Protein AF-A0A4Y7TFC6-F1 (afdb_monomer_lite)

Radius of gyration: 33.06 Å; chains: 1; bounding box: 56×53×122 Å

Foldseek 3Di:
DDDDDDPVPPPPVVPPPPDPPPVDPVLVVVLVVVLVVLVVVLVVLLVVLVVLLVVLVVVLVVLVVVLVVLVVLQDDDVVVLVVVVVVQVVVCVVVVVDPDDDDRDDDDDDDRDPLSVLLSVLSVLLSVLSVVLNVLSVVLNVLSCVLPDFDPPDDSVVRVVVNVVSVVVCVVVPSVVSSVCSVVSNVVSVLSNLVSVLSVVCVVPVVVSVVSCVVSVVVVVVVCCVVCVVVVVVVVVVVVVVVD

InterPro domains:
  IPR045338 Domain of unknown function DUF6535 [PF20153] (27-201)

Secondary structure (DSSP, 8-state):
-PPPP--TTS--GGG-PPPPPTTS-HHHHHHHHHHHHHHHHHHHHHHHHHHHHHHHHHHHHHHHHHHHHHGGGGS--HHHHHHHHHHHHHHHHHHTTS-S----PPPPPP---HHHHHHHHHHHHHHHHHHHHHHHHHHHHHHHHHHH---TT--HHHHHHHHHHHHHHHHHTTHHHHHHHHHHHHHHHHHHHHHHHHHHHHHH-HHHHHHHHHHHHHHHHHHHHHHHHHHHHHHHHHHHHTT-

Sequence (244 aa):
MAEEPTWNNMMNPEMHFPLPPQSEEPWGRCVSLISEHDKELCAGWTEEINIMLVFAALFSAIVTAFLVECLKDIREDPAHTSAQLLYQILAQMRNASTDQEPELPPVPEFSPPASAIWINSLWGVSLALSLLAVMLCILCLQWLRAFRRSHPGLSRDRTLAMRQMKYEGLNYWGTPPIVSSIPIILLSSLFLFLAGLAYYIYDSSAIVAIPLIVLTGIIAVIFGATTLLPGIIDLSNLISSTRN

Structure (mmCIF, N/CA/C/O backbone):
data_AF-A0A4Y7TFC6-F1
#
_entry.id   AF-A0A4Y7TFC6-F1
#
loop_
_atom_site.group_PDB
_atom_site.id
_atom_site.type_symbol
_atom_site.label_atom_id
_atom_site.label_alt_id
_atom_site.label_comp_id
_atom_site.label_asym_id
_atom_site.label_entity_id
_atom_site.label_seq_id
_atom_site.pdbx_PDB_ins_code
_atom_site.Cartn_x
_atom_site.Cartn_y
_atom_site.Cartn_z
_atom_site.occupancy
_atom_site.B_iso_or_equiv
_atom_site.auth_seq_id
_atom_site.auth_comp_id
_atom_site.auth_asym_id
_atom_site.auth_atom_id
_atom_site.pdbx_PDB_model_num
ATOM 1 N N . MET A 1 1 ? 12.709 -43.104 -51.856 1.00 39.19 1 MET A N 1
ATOM 2 C CA . MET A 1 1 ? 13.600 -42.142 -52.530 1.00 39.19 1 MET A CA 1
ATOM 3 C C . MET A 1 1 ? 12.902 -40.804 -52.374 1.00 39.19 1 MET A C 1
ATOM 5 O O . MET A 1 1 ? 11.876 -40.608 -53.005 1.00 39.19 1 MET A O 1
ATOM 9 N N . ALA A 1 2 ? 13.289 -40.034 -51.357 1.00 38.97 2 ALA A N 1
ATOM 10 C CA . ALA A 1 2 ? 12.622 -38.782 -51.009 1.00 38.97 2 ALA A CA 1
ATOM 11 C C . ALA A 1 2 ? 13.134 -37.684 -51.947 1.00 38.97 2 ALA A C 1
ATOM 13 O O . ALA A 1 2 ? 14.346 -37.539 -52.089 1.00 38.97 2 ALA A O 1
ATOM 14 N N . GLU A 1 3 ? 12.223 -36.977 -52.611 1.00 49.00 3 GLU A N 1
ATOM 15 C CA . GLU A 1 3 ? 12.547 -35.791 -53.401 1.00 49.00 3 GLU A CA 1
ATOM 16 C C . GLU A 1 3 ? 12.974 -34.661 -52.456 1.00 49.00 3 GLU A C 1
ATOM 18 O O . GLU A 1 3 ? 12.296 -34.367 -51.468 1.00 49.00 3 GLU A O 1
ATOM 23 N N . GLU A 1 4 ? 14.133 -34.064 -52.728 1.00 48.25 4 GLU A N 1
ATOM 24 C CA . GLU A 1 4 ? 14.636 -32.911 -51.987 1.00 48.25 4 GLU A CA 1
ATOM 25 C C . GLU A 1 4 ? 13.787 -31.665 -52.299 1.00 48.25 4 GLU A C 1
ATOM 27 O O . GLU A 1 4 ? 13.462 -31.418 -53.465 1.00 48.25 4 GLU A O 1
ATOM 32 N N . PRO A 1 5 ? 13.435 -30.840 -51.296 1.00 48.53 5 PRO A N 1
ATOM 33 C CA . PRO A 1 5 ? 12.689 -29.614 -51.536 1.00 48.53 5 PRO A CA 1
ATOM 34 C C . PRO A 1 5 ? 13.565 -28.597 -52.283 1.00 48.53 5 PRO A C 1
ATOM 36 O O . PRO A 1 5 ? 14.590 -28.134 -51.785 1.00 48.53 5 PRO A O 1
ATOM 39 N N . THR A 1 6 ? 13.146 -28.231 -53.494 1.00 46.34 6 THR A N 1
ATOM 40 C CA . THR A 1 6 ? 13.809 -27.228 -54.332 1.00 46.34 6 THR A CA 1
ATOM 41 C C . THR A 1 6 ? 13.618 -25.826 -53.750 1.00 46.34 6 THR A C 1
ATOM 43 O O . THR A 1 6 ? 12.523 -25.266 -53.808 1.00 46.34 6 THR A O 1
ATOM 46 N N . TRP A 1 7 ? 14.695 -25.216 -53.257 1.00 53.22 7 TRP A N 1
ATOM 47 C CA . TRP A 1 7 ? 14.735 -23.843 -52.723 1.00 53.22 7 TRP A CA 1
ATOM 48 C C . TRP A 1 7 ? 14.557 -22.724 -53.776 1.00 53.22 7 TRP A C 1
ATOM 50 O O . TRP A 1 7 ? 14.806 -21.554 -53.494 1.00 53.22 7 TRP A O 1
ATOM 60 N N . ASN A 1 8 ? 14.100 -23.041 -54.989 1.00 52.47 8 ASN A N 1
ATOM 61 C CA . ASN A 1 8 ? 14.101 -22.117 -56.130 1.00 52.47 8 ASN A CA 1
ATOM 62 C C . ASN A 1 8 ? 13.040 -20.998 -56.077 1.00 52.47 8 ASN A C 1
ATOM 64 O O . ASN A 1 8 ? 13.055 -20.125 -56.938 1.00 52.47 8 ASN A O 1
ATOM 68 N N . ASN A 1 9 ? 12.159 -20.972 -55.071 1.00 50.41 9 ASN A N 1
ATOM 69 C CA . ASN A 1 9 ? 11.081 -19.975 -54.965 1.00 50.41 9 ASN A CA 1
ATOM 70 C C . ASN A 1 9 ? 11.349 -18.838 -53.958 1.00 50.41 9 ASN A C 1
ATOM 72 O O . ASN A 1 9 ? 10.453 -18.040 -53.696 1.00 50.41 9 ASN A O 1
ATOM 76 N N . MET A 1 10 ? 12.558 -18.722 -53.394 1.00 47.72 10 MET A N 1
ATOM 77 C CA . MET A 1 10 ? 12.896 -17.609 -52.484 1.00 47.72 10 MET A CA 1
ATOM 78 C C . MET A 1 10 ? 13.327 -16.317 -53.199 1.00 47.72 10 MET A C 1
ATOM 80 O O . MET A 1 10 ? 13.400 -15.270 -52.561 1.00 47.72 10 MET A O 1
ATOM 84 N N . MET A 1 11 ? 13.566 -16.351 -54.513 1.00 49.44 11 MET A N 1
ATOM 85 C CA . MET A 1 11 ? 13.885 -15.164 -55.315 1.00 49.44 11 MET A CA 1
ATOM 86 C C . MET A 1 11 ? 12.661 -14.679 -56.099 1.00 49.44 11 MET A C 1
ATOM 88 O O . MET A 1 11 ? 12.684 -14.648 -57.326 1.00 49.44 11 MET A O 1
ATOM 92 N N . ASN A 1 12 ? 11.580 -14.302 -55.409 1.00 51.28 12 ASN A N 1
ATOM 93 C CA . ASN A 1 12 ? 10.531 -13.506 -56.048 1.00 51.28 12 ASN A CA 1
ATOM 94 C C . ASN A 1 12 ? 11.020 -12.042 -56.158 1.00 51.28 12 ASN A C 1
ATOM 96 O O . ASN A 1 12 ? 11.143 -11.384 -55.120 1.00 51.28 12 ASN A O 1
ATOM 100 N N . PRO A 1 13 ? 11.301 -11.511 -57.367 1.00 54.16 13 PRO A N 1
ATOM 101 C CA . PRO A 1 13 ? 11.789 -10.141 -57.551 1.00 54.16 13 PRO A CA 1
ATOM 102 C C . PRO A 1 13 ? 10.753 -9.065 -57.179 1.00 54.16 13 PRO A C 1
ATOM 104 O O . PRO A 1 13 ? 11.106 -7.893 -57.067 1.00 54.16 13 PRO A O 1
ATOM 107 N N . GLU A 1 14 ? 9.488 -9.434 -56.953 1.00 49.84 14 GLU A N 1
ATOM 108 C CA . GLU A 1 14 ? 8.418 -8.495 -56.587 1.00 49.84 14 GLU A CA 1
ATOM 109 C C . GLU A 1 14 ? 8.371 -8.151 -55.087 1.00 49.84 14 GLU A C 1
ATOM 111 O O . GLU A 1 14 ? 7.667 -7.223 -54.696 1.00 49.84 14 GLU A O 1
ATOM 116 N N . MET A 1 15 ? 9.146 -8.833 -54.233 1.00 49.31 15 MET A N 1
ATOM 117 C CA . MET A 1 15 ? 9.250 -8.515 -52.797 1.00 49.31 15 MET A CA 1
ATOM 118 C C . MET A 1 15 ? 10.510 -7.709 -52.444 1.00 49.31 15 MET A C 1
ATOM 120 O O . MET A 1 15 ? 11.025 -7.784 -51.327 1.00 49.31 15 MET A O 1
ATOM 124 N N . HIS A 1 16 ? 11.019 -6.901 -53.375 1.00 53.84 16 HIS A N 1
ATOM 125 C CA . HIS A 1 16 ? 11.985 -5.866 -53.031 1.00 53.84 16 HIS A CA 1
ATOM 126 C C . HIS A 1 16 ? 11.246 -4.683 -52.406 1.00 53.84 16 HIS A C 1
ATOM 128 O O . HIS A 1 16 ? 10.795 -3.776 -53.103 1.00 53.84 16 HIS A O 1
ATOM 134 N N . PHE A 1 17 ? 11.132 -4.677 -51.074 1.00 59.94 17 PHE A N 1
ATOM 135 C CA . PHE A 1 17 ? 10.854 -3.434 -50.360 1.00 59.94 17 PHE A CA 1
ATOM 136 C C . PHE A 1 17 ? 11.911 -2.412 -50.803 1.00 59.94 17 PHE A C 1
ATOM 138 O O . PHE A 1 17 ? 13.105 -2.698 -50.652 1.00 59.94 17 PHE A O 1
ATOM 145 N N . PRO A 1 18 ? 11.521 -1.267 -51.397 1.00 61.38 18 PRO A N 1
ATOM 146 C CA . PRO A 1 18 ? 12.490 -0.266 -51.804 1.00 61.38 18 PRO A CA 1
ATOM 147 C C . PRO A 1 18 ? 13.286 0.132 -50.565 1.00 61.38 18 PRO A C 1
ATOM 149 O O . PRO A 1 18 ? 12.708 0.506 -49.542 1.00 61.38 18 PRO A O 1
ATOM 152 N N . LEU A 1 19 ? 14.613 -0.011 -50.642 1.00 58.16 19 LEU A N 1
ATOM 153 C CA . LEU A 1 19 ? 15.491 0.457 -49.578 1.00 58.16 19 LEU A CA 1
ATOM 154 C C . LEU A 1 19 ? 15.157 1.936 -49.339 1.00 58.16 19 LEU A C 1
ATOM 156 O O . LEU A 1 19 ? 15.054 2.688 -50.316 1.00 58.16 19 LEU A O 1
ATOM 160 N N . PRO A 1 20 ? 14.947 2.357 -48.079 1.00 58.91 20 PRO A N 1
ATOM 161 C CA . PRO A 1 20 ? 14.695 3.757 -47.784 1.00 58.91 20 PRO A CA 1
ATOM 162 C C . PRO A 1 20 ? 15.814 4.613 -48.401 1.00 58.91 20 PRO A C 1
ATOM 164 O O . PRO A 1 20 ? 16.958 4.151 -48.490 1.00 58.91 20 PRO A O 1
ATOM 167 N N . PRO A 1 21 ? 15.502 5.832 -48.876 1.00 63.12 21 PRO A N 1
ATOM 168 C CA . PRO A 1 21 ? 16.495 6.705 -49.492 1.00 63.12 21 PRO A CA 1
ATOM 169 C C . PRO A 1 21 ? 17.720 6.840 -48.576 1.00 63.12 21 PRO A C 1
ATOM 171 O O . PRO A 1 21 ? 17.569 7.022 -47.370 1.00 63.12 21 PRO A O 1
ATOM 174 N N . GLN A 1 22 ? 18.934 6.777 -49.145 1.00 57.47 22 GLN A N 1
ATOM 175 C CA . GLN A 1 22 ? 20.219 6.812 -48.411 1.00 57.47 22 GLN A CA 1
ATOM 176 C C . GLN A 1 22 ? 20.408 8.043 -47.495 1.00 57.47 22 GLN A C 1
ATOM 178 O O . GLN A 1 22 ? 21.381 8.106 -46.749 1.00 57.47 22 GLN A O 1
ATOM 183 N N . SER A 1 23 ? 19.505 9.027 -47.553 1.00 58.91 23 SER A N 1
ATOM 184 C CA . SER A 1 23 ? 19.493 10.216 -46.7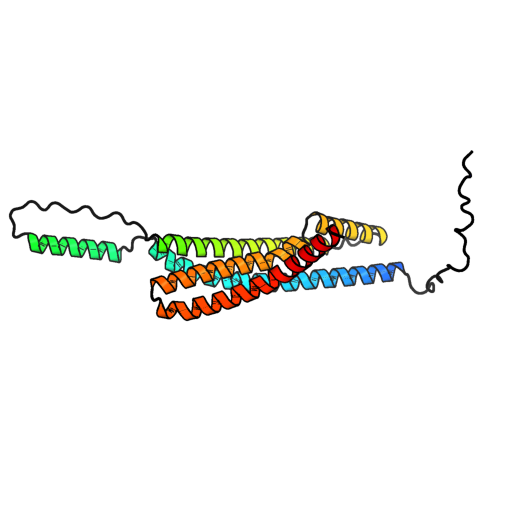01 1.00 58.91 23 SER A CA 1
ATOM 185 C C . SER A 1 23 ? 18.981 9.968 -45.279 1.00 58.91 23 SER A C 1
ATOM 187 O O . SER A 1 23 ? 19.281 10.768 -44.397 1.00 58.91 23 SER A O 1
ATOM 189 N N . GL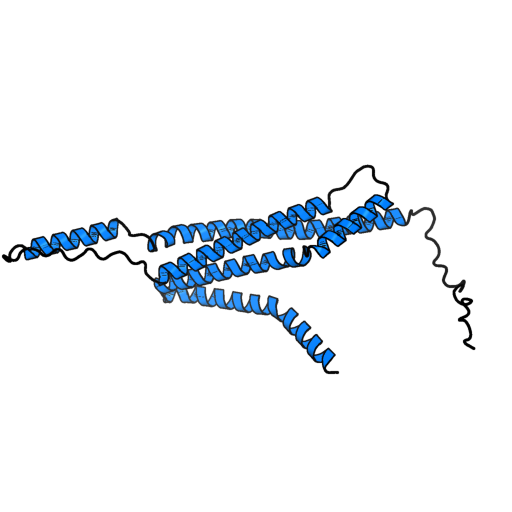U A 1 24 ? 18.212 8.902 -45.035 1.00 58.69 24 GLU A N 1
ATOM 190 C CA . GLU A 1 24 ? 17.784 8.513 -43.688 1.00 58.69 24 GLU A CA 1
ATOM 191 C C . GLU A 1 24 ? 18.573 7.281 -43.249 1.00 58.69 24 GLU A C 1
ATOM 193 O O . GLU A 1 24 ? 18.452 6.224 -43.853 1.00 58.69 24 GLU A O 1
ATOM 198 N N . GLU A 1 25 ? 19.3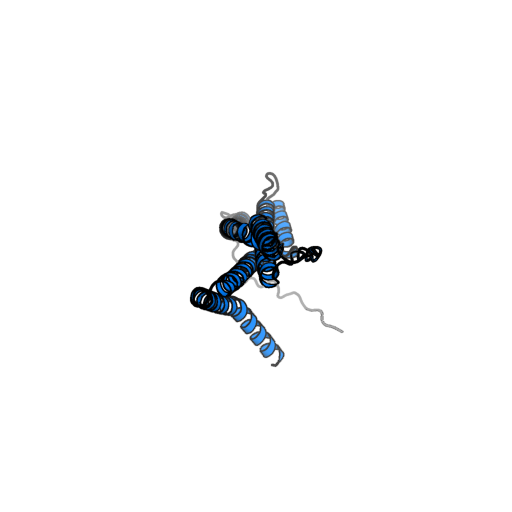82 7.401 -42.195 1.00 72.56 25 GLU A N 1
ATOM 199 C CA . GLU A 1 25 ? 20.061 6.260 -41.580 1.00 72.56 25 GLU A CA 1
ATOM 200 C C . GLU A 1 25 ? 19.005 5.435 -40.808 1.00 72.56 25 GLU A C 1
ATOM 202 O O . GLU A 1 25 ? 18.614 5.827 -39.701 1.00 72.56 25 GLU A O 1
ATOM 207 N N . PRO A 1 26 ? 18.495 4.310 -41.355 1.00 72.75 26 PRO A N 1
ATOM 208 C CA . PRO A 1 26 ? 17.290 3.650 -40.836 1.00 72.75 26 PRO A CA 1
ATOM 209 C C . PRO A 1 26 ? 17.484 3.145 -39.399 1.00 72.75 26 PRO A C 1
ATOM 211 O O . PRO A 1 26 ? 16.569 3.179 -38.579 1.00 72.75 26 PRO A O 1
ATOM 214 N N . TRP A 1 27 ? 18.715 2.764 -39.058 1.00 72.00 27 TRP A N 1
ATOM 215 C CA . TRP A 1 27 ? 19.116 2.384 -37.706 1.00 72.00 27 TRP A CA 1
ATOM 216 C C . TRP A 1 27 ? 19.084 3.546 -36.717 1.00 72.00 27 TRP A C 1
ATOM 218 O O . TRP A 1 27 ? 18.675 3.357 -35.574 1.00 72.00 27 TRP A O 1
ATOM 228 N N . GLY A 1 28 ? 19.469 4.750 -37.147 1.00 77.88 28 GLY A N 1
ATOM 229 C CA . GLY A 1 28 ? 19.381 5.952 -36.319 1.00 77.88 28 GLY A CA 1
ATOM 230 C C . GLY A 1 28 ? 17.935 6.256 -35.935 1.00 77.88 28 GLY A C 1
ATOM 231 O O . GLY A 1 28 ? 17.655 6.520 -34.766 1.00 77.88 28 GLY A O 1
ATOM 232 N N . ARG A 1 29 ? 17.013 6.108 -36.895 1.00 81.12 29 ARG A N 1
ATOM 233 C CA . ARG A 1 29 ? 15.569 6.263 -36.675 1.00 81.12 29 ARG A CA 1
ATOM 234 C C . ARG A 1 29 ? 14.992 5.187 -35.748 1.00 81.12 29 ARG A C 1
ATOM 236 O O . ARG A 1 29 ? 14.200 5.502 -34.867 1.00 81.12 29 ARG A O 1
ATOM 243 N N . CYS A 1 30 ? 15.400 3.926 -35.885 1.00 80.69 30 CYS A N 1
ATOM 244 C CA . CYS A 1 30 ? 14.974 2.875 -34.954 1.00 80.69 30 CYS A CA 1
ATOM 245 C C . CYS A 1 30 ? 15.473 3.129 -33.521 1.00 80.69 30 CYS A C 1
ATOM 247 O O . CYS A 1 30 ? 14.706 2.993 -32.571 1.00 80.69 30 CYS A O 1
ATOM 249 N N . VAL A 1 31 ? 16.739 3.530 -33.352 1.00 83.44 31 VAL A N 1
ATOM 250 C CA . VAL A 1 31 ? 17.315 3.851 -32.033 1.00 83.44 31 VAL A CA 1
ATOM 251 C C . VAL A 1 31 ? 16.579 5.021 -31.383 1.00 83.44 31 VAL A C 1
ATOM 253 O O . VAL A 1 31 ? 16.302 4.964 -30.185 1.00 83.44 31 VAL A O 1
ATOM 256 N N . SER A 1 32 ? 16.250 6.067 -32.151 1.00 84.19 32 SER A N 1
ATOM 257 C CA . SER A 1 32 ? 15.518 7.217 -31.618 1.00 84.19 32 SER A CA 1
ATOM 258 C C . SER A 1 32 ? 14.116 6.823 -31.161 1.00 84.19 32 SER A C 1
ATOM 260 O O . SER A 1 32 ? 13.760 7.124 -30.026 1.00 84.19 32 SER A O 1
ATOM 262 N N . LEU A 1 33 ? 13.372 6.065 -31.976 1.00 86.94 33 LEU A N 1
ATOM 263 C CA . LEU A 1 33 ? 12.026 5.593 -31.629 1.00 86.94 33 LEU A CA 1
ATOM 264 C C . LEU A 1 33 ? 12.025 4.712 -30.370 1.00 86.94 33 LEU A C 1
ATOM 266 O O . LEU A 1 33 ? 11.195 4.894 -29.484 1.00 86.94 33 LEU A O 1
ATOM 270 N N . ILE A 1 34 ? 12.978 3.781 -30.254 1.00 87.19 34 ILE A N 1
ATOM 271 C CA . ILE A 1 34 ? 13.102 2.915 -29.071 1.00 87.19 34 ILE A CA 1
ATOM 272 C C . ILE A 1 34 ? 13.463 3.738 -27.830 1.00 87.19 34 ILE A C 1
ATOM 274 O O . ILE A 1 34 ? 12.908 3.515 -26.757 1.00 87.19 34 ILE A O 1
ATOM 278 N N . SER A 1 35 ? 14.379 4.700 -27.963 1.00 86.31 35 SER A N 1
ATOM 279 C CA . SER A 1 35 ? 14.771 5.561 -26.848 1.00 86.31 35 SER A CA 1
ATOM 280 C C . SER A 1 35 ? 13.637 6.476 -26.386 1.00 86.31 35 SER A C 1
ATOM 282 O O . SER A 1 35 ? 13.559 6.769 -25.192 1.00 86.31 35 SER A O 1
ATOM 284 N N . GLU A 1 36 ? 12.806 6.969 -27.304 1.00 89.62 36 GLU A N 1
ATOM 285 C CA . GLU A 1 36 ? 11.611 7.751 -26.982 1.00 89.62 36 GLU A CA 1
ATOM 286 C C . GLU A 1 36 ? 10.593 6.885 -26.243 1.00 89.62 36 GLU A C 1
ATOM 288 O O . GLU A 1 36 ? 10.181 7.248 -25.143 1.00 89.62 36 GLU A O 1
ATOM 293 N N . HIS A 1 37 ? 10.309 5.689 -26.760 1.00 89.75 37 HIS A N 1
ATOM 294 C CA . HIS A 1 37 ? 9.411 4.734 -26.118 1.00 89.75 37 HIS A CA 1
ATOM 295 C C . HIS A 1 37 ? 9.869 4.351 -24.700 1.00 89.75 37 HIS A C 1
ATOM 297 O O . HIS A 1 37 ? 9.094 4.426 -23.750 1.00 89.75 37 HIS A O 1
ATOM 303 N N . ASP A 1 38 ? 11.149 4.012 -24.516 1.00 90.44 38 ASP A N 1
ATOM 304 C CA . ASP A 1 38 ? 11.717 3.688 -23.200 1.00 90.44 38 ASP A CA 1
ATOM 305 C C . ASP A 1 38 ? 11.610 4.858 -22.220 1.00 90.44 38 ASP A C 1
ATOM 307 O O . ASP A 1 38 ? 11.381 4.669 -21.020 1.00 90.44 38 ASP A O 1
ATOM 311 N N . LYS A 1 39 ? 11.800 6.081 -22.723 1.00 90.44 39 LYS A N 1
ATOM 312 C CA . LYS A 1 39 ? 11.697 7.300 -21.925 1.00 90.44 39 LYS A CA 1
ATOM 313 C C . LYS A 1 39 ? 10.256 7.550 -21.497 1.00 90.44 39 LYS A C 1
ATOM 315 O O . LYS A 1 39 ? 10.055 7.867 -20.328 1.00 90.44 39 LYS A O 1
ATOM 320 N N . GLU A 1 40 ? 9.292 7.393 -22.398 1.00 93.00 40 GLU A N 1
ATOM 321 C CA . GLU A 1 40 ? 7.862 7.532 -22.106 1.00 93.00 40 GLU A CA 1
ATOM 322 C C . GLU A 1 40 ? 7.392 6.483 -21.095 1.00 93.00 40 GLU A C 1
ATOM 324 O O . GLU A 1 40 ? 6.817 6.847 -20.070 1.00 93.00 40 GLU A O 1
ATOM 329 N N . LEU A 1 41 ? 7.732 5.207 -21.305 1.00 90.00 41 LEU A N 1
ATOM 330 C CA . LEU A 1 41 ? 7.407 4.125 -20.370 1.00 90.00 41 LEU A CA 1
ATOM 331 C C . LEU A 1 41 ? 7.973 4.389 -18.970 1.00 90.00 41 LEU A C 1
ATOM 333 O O . LEU A 1 41 ? 7.258 4.319 -17.969 1.00 90.00 41 LEU A O 1
ATOM 337 N N . CYS A 1 42 ? 9.264 4.728 -18.887 1.00 91.50 42 CYS A N 1
ATOM 338 C CA . CYS A 1 42 ? 9.895 5.013 -17.602 1.00 91.50 42 CYS A CA 1
ATOM 339 C C . CYS A 1 42 ? 9.319 6.266 -16.941 1.00 91.50 42 CYS A C 1
ATOM 341 O O . CYS A 1 42 ? 9.263 6.324 -15.712 1.00 91.50 42 CYS A O 1
ATOM 343 N N . ALA A 1 43 ? 8.945 7.281 -17.724 1.00 93.69 43 ALA A N 1
ATOM 344 C CA . ALA A 1 43 ? 8.332 8.495 -17.204 1.00 93.69 43 ALA A CA 1
ATOM 345 C C . ALA A 1 43 ? 6.963 8.189 -16.586 1.00 93.69 43 ALA A C 1
ATOM 347 O O . ALA A 1 43 ? 6.757 8.558 -15.433 1.00 93.69 43 ALA A O 1
ATOM 348 N N . GLY A 1 44 ? 6.107 7.436 -17.288 1.00 93.19 44 GLY A N 1
ATOM 349 C CA . GLY A 1 44 ? 4.784 7.040 -16.798 1.00 93.19 44 GLY A CA 1
ATOM 350 C C . GLY A 1 44 ? 4.851 6.282 -15.472 1.00 93.19 44 GLY A C 1
ATOM 351 O O . GLY A 1 44 ? 4.280 6.720 -14.477 1.00 93.19 44 GLY A O 1
ATOM 352 N N . TRP A 1 45 ? 5.652 5.214 -15.394 1.00 93.25 45 TRP A N 1
ATOM 353 C CA . TRP A 1 45 ? 5.811 4.475 -14.133 1.00 93.25 45 TRP A CA 1
ATOM 354 C C . TRP A 1 45 ? 6.438 5.318 -13.022 1.00 93.25 45 TRP A C 1
ATOM 356 O O . TRP A 1 45 ? 6.069 5.180 -11.860 1.00 93.25 45 TRP A O 1
ATOM 366 N N . THR A 1 46 ? 7.393 6.197 -13.343 1.00 95.44 46 THR A N 1
ATOM 367 C CA . THR A 1 46 ? 7.989 7.082 -12.330 1.00 95.44 46 THR A CA 1
ATOM 368 C C . THR A 1 46 ? 6.946 8.042 -11.758 1.00 95.44 46 THR A C 1
ATOM 370 O O . THR A 1 46 ? 6.933 8.264 -10.549 1.00 95.44 46 THR A O 1
ATOM 373 N N . GLU A 1 47 ? 6.085 8.610 -12.602 1.00 95.88 47 GLU A N 1
ATOM 374 C CA . GLU A 1 47 ? 5.003 9.502 -12.184 1.00 95.88 47 GLU A CA 1
ATOM 375 C C . GLU A 1 47 ? 3.994 8.777 -11.288 1.00 95.88 47 GLU A C 1
ATOM 377 O O . GLU A 1 47 ? 3.754 9.219 -10.162 1.00 95.88 47 GLU A O 1
ATOM 382 N N . GLU A 1 48 ? 3.499 7.618 -11.724 1.00 94.19 48 GLU A N 1
ATOM 383 C CA . GLU A 1 48 ? 2.581 6.783 -10.942 1.00 94.19 48 GLU A CA 1
ATOM 384 C C . GLU A 1 48 ? 3.177 6.394 -9.581 1.00 94.19 48 GLU A C 1
ATOM 386 O O . GLU A 1 48 ? 2.537 6.555 -8.539 1.00 94.19 48 GLU A O 1
ATOM 391 N N . ILE A 1 49 ? 4.436 5.941 -9.560 1.00 96.44 49 ILE A N 1
ATOM 392 C CA . ILE A 1 49 ? 5.131 5.571 -8.323 1.00 96.44 49 ILE A CA 1
ATOM 393 C C . ILE A 1 49 ? 5.272 6.769 -7.378 1.00 96.44 49 ILE A C 1
ATOM 395 O O . ILE A 1 49 ? 5.065 6.628 -6.171 1.00 96.44 49 ILE A O 1
ATOM 399 N N . ASN A 1 50 ? 5.601 7.953 -7.897 1.00 96.50 50 ASN A N 1
ATOM 400 C CA . ASN A 1 50 ? 5.726 9.152 -7.071 1.00 96.50 50 ASN A CA 1
ATOM 401 C C . ASN A 1 50 ? 4.385 9.549 -6.437 1.00 96.50 50 ASN A C 1
ATOM 403 O O . ASN A 1 50 ? 4.359 9.898 -5.255 1.00 96.50 50 ASN A O 1
ATOM 407 N N . ILE A 1 51 ? 3.276 9.443 -7.176 1.00 96.19 51 ILE A N 1
ATOM 408 C CA . ILE A 1 51 ? 1.926 9.676 -6.638 1.00 96.19 51 ILE A CA 1
ATOM 409 C C . ILE A 1 51 ? 1.626 8.680 -5.509 1.00 96.19 51 ILE A C 1
ATOM 411 O O . ILE A 1 51 ? 1.190 9.083 -4.427 1.00 96.19 51 ILE A O 1
ATOM 415 N N . MET A 1 52 ? 1.925 7.394 -5.718 1.00 95.44 52 MET A N 1
ATOM 416 C CA . MET A 1 52 ? 1.743 6.361 -4.693 1.00 95.44 52 MET A CA 1
ATOM 417 C C . MET A 1 52 ? 2.592 6.615 -3.442 1.00 95.44 52 MET A C 1
ATOM 419 O O . MET A 1 52 ? 2.096 6.422 -2.334 1.00 95.44 52 MET A O 1
ATOM 423 N N . LEU A 1 53 ? 3.838 7.087 -3.581 1.00 96.88 53 LEU A N 1
ATOM 424 C CA . LEU A 1 53 ? 4.691 7.452 -2.439 1.00 96.88 53 LEU A CA 1
ATOM 425 C C . LEU A 1 53 ? 4.072 8.563 -1.589 1.00 96.88 53 LEU A C 1
ATOM 427 O O . LEU A 1 53 ? 4.064 8.460 -0.363 1.00 96.88 53 LEU A O 1
ATOM 431 N N . VAL A 1 54 ? 3.569 9.622 -2.229 1.00 97.00 54 VAL A N 1
ATOM 432 C CA . VAL A 1 54 ? 2.939 10.747 -1.523 1.00 97.00 54 VAL A CA 1
ATOM 433 C C . VAL A 1 54 ? 1.696 10.269 -0.782 1.00 97.00 54 VAL A C 1
ATOM 435 O O . VAL A 1 54 ? 1.541 10.557 0.406 1.00 97.00 54 VAL A O 1
ATOM 438 N N . PHE A 1 55 ? 0.846 9.484 -1.449 1.00 96.00 55 PHE A N 1
ATOM 439 C CA . PHE A 1 55 ? -0.328 8.896 -0.814 1.00 96.00 55 PHE A CA 1
ATOM 440 C C . PHE A 1 55 ? 0.055 8.012 0.379 1.00 96.00 55 PHE A C 1
ATOM 442 O O . PHE A 1 55 ? -0.492 8.176 1.467 1.00 96.00 55 PHE A O 1
ATOM 449 N N . ALA A 1 56 ? 1.034 7.120 0.211 1.00 96.75 56 ALA A N 1
ATOM 450 C CA . ALA A 1 56 ? 1.483 6.214 1.260 1.00 96.75 56 ALA A CA 1
ATOM 451 C C . ALA A 1 56 ? 2.083 6.947 2.466 1.00 96.75 56 ALA A C 1
ATOM 453 O O . ALA A 1 56 ? 1.856 6.532 3.603 1.00 96.75 56 ALA A O 1
ATOM 454 N N . ALA A 1 57 ? 2.814 8.042 2.246 1.00 95.56 57 ALA A N 1
ATOM 455 C CA . ALA A 1 57 ? 3.358 8.868 3.319 1.00 95.56 57 ALA A CA 1
ATOM 456 C C . ALA A 1 57 ? 2.244 9.554 4.127 1.00 95.56 57 ALA A C 1
ATOM 458 O O . ALA A 1 57 ? 2.233 9.461 5.355 1.00 95.56 57 ALA A O 1
ATOM 459 N N . LEU A 1 58 ? 1.277 10.185 3.448 1.00 97.06 58 LEU A N 1
ATOM 460 C CA . LEU A 1 58 ? 0.124 10.820 4.098 1.00 97.06 58 LEU A CA 1
ATOM 461 C C . LEU A 1 58 ? -0.718 9.800 4.864 1.00 97.06 58 LEU A C 1
ATOM 463 O O . LEU A 1 58 ? -1.053 10.013 6.028 1.00 97.06 58 LEU A O 1
ATOM 467 N N . PHE A 1 59 ? -1.008 8.666 4.231 1.00 96.94 59 PHE A N 1
ATOM 468 C CA . PHE A 1 59 ? -1.739 7.573 4.851 1.00 96.94 59 PHE A CA 1
ATOM 469 C C . PHE A 1 59 ? -1.007 7.038 6.089 1.00 96.94 59 PHE A C 1
ATOM 471 O O . PHE A 1 59 ? -1.612 6.922 7.151 1.00 96.94 59 PHE A O 1
ATOM 478 N N . SER A 1 60 ? 0.305 6.799 6.003 1.00 97.25 60 SER A N 1
ATOM 479 C CA . SER A 1 60 ? 1.093 6.306 7.140 1.00 97.25 60 SER A CA 1
ATOM 480 C C . SER A 1 60 ? 1.088 7.291 8.311 1.00 97.25 60 SER A C 1
ATOM 482 O O . SER A 1 60 ? 1.005 6.861 9.459 1.00 97.25 60 SER A O 1
ATOM 484 N N . ALA A 1 61 ? 1.119 8.602 8.048 1.00 96.88 61 ALA A N 1
ATOM 485 C CA . ALA A 1 61 ? 1.006 9.618 9.094 1.00 96.88 61 ALA A CA 1
ATOM 486 C C . ALA A 1 61 ? -0.359 9.566 9.802 1.00 96.88 61 ALA A C 1
ATOM 488 O O . ALA A 1 61 ? -0.412 9.599 11.031 1.00 96.88 61 ALA A O 1
ATOM 489 N N . ILE A 1 62 ? -1.446 9.421 9.036 1.00 96.44 62 ILE A N 1
ATOM 490 C CA . ILE A 1 62 ? -2.805 9.286 9.576 1.00 96.44 62 ILE A CA 1
ATOM 491 C C . ILE A 1 62 ? -2.905 8.021 10.435 1.00 96.44 62 ILE A C 1
ATOM 493 O O . ILE A 1 62 ? -3.259 8.115 11.607 1.00 96.44 62 ILE A O 1
ATOM 497 N N . VAL A 1 63 ? -2.528 6.853 9.899 1.00 96.31 63 VAL A N 1
ATOM 498 C CA . VAL A 1 63 ? -2.560 5.581 10.643 1.00 96.31 63 VAL A CA 1
ATOM 499 C C . VAL A 1 63 ? -1.717 5.661 11.912 1.00 96.31 63 VAL A C 1
ATOM 501 O O . VAL A 1 63 ? -2.158 5.203 12.960 1.00 96.31 63 VAL A O 1
ATOM 504 N N . THR A 1 64 ? -0.533 6.278 11.850 1.00 95.56 64 THR A N 1
ATOM 505 C CA . THR A 1 64 ? 0.341 6.439 13.021 1.00 95.56 64 THR A CA 1
ATOM 506 C C . THR A 1 64 ? -0.324 7.287 14.104 1.00 95.56 64 THR A C 1
ATOM 508 O O . THR A 1 64 ? -0.230 6.936 15.275 1.00 95.56 64 THR A O 1
ATOM 511 N N . ALA A 1 65 ? -1.028 8.365 13.742 1.00 95.38 65 ALA A N 1
ATOM 512 C CA . ALA A 1 65 ? -1.742 9.192 14.714 1.00 95.38 65 ALA A CA 1
ATOM 513 C C . ALA A 1 65 ? -2.824 8.394 15.463 1.00 95.38 65 ALA A C 1
ATOM 515 O O . ALA A 1 65 ? -2.893 8.455 16.689 1.00 95.38 65 ALA A O 1
ATOM 516 N N . PHE A 1 66 ? -3.615 7.594 14.741 1.00 92.19 66 PHE A N 1
ATOM 517 C CA . PHE A 1 66 ? -4.622 6.716 15.344 1.00 92.19 66 PHE A CA 1
ATOM 518 C C . PHE A 1 66 ? -3.992 5.590 16.174 1.00 92.19 66 PHE A C 1
ATOM 520 O O . PHE A 1 66 ? -4.417 5.342 17.299 1.00 92.19 66 PHE A O 1
ATOM 527 N N . LEU A 1 67 ? -2.940 4.948 15.663 1.00 93.12 67 LEU A N 1
ATOM 528 C CA . LEU A 1 67 ? -2.236 3.871 16.357 1.00 93.12 67 LEU A CA 1
ATOM 529 C C . LEU A 1 67 ? -1.619 4.347 17.676 1.00 93.12 67 LEU A C 1
ATOM 531 O O . LEU A 1 67 ? -1.715 3.649 18.676 1.00 93.12 67 LEU A O 1
ATOM 535 N N . VAL A 1 68 ? -1.014 5.538 17.705 1.00 91.94 68 VAL A N 1
ATOM 536 C CA . VAL A 1 68 ? -0.468 6.118 18.943 1.00 91.94 68 VAL A CA 1
ATOM 537 C C . VAL A 1 68 ? -1.566 6.363 19.977 1.00 91.94 68 VAL A C 1
ATOM 539 O O . VAL A 1 68 ? -1.320 6.165 21.167 1.00 91.94 68 VAL A O 1
ATOM 542 N N . GLU A 1 69 ? -2.764 6.762 19.543 1.00 89.06 69 GLU A N 1
ATOM 543 C CA . GLU A 1 69 ? -3.896 6.946 20.449 1.00 89.06 69 GLU A CA 1
ATOM 544 C C . GLU A 1 69 ? -4.394 5.603 20.998 1.00 89.06 69 GLU A C 1
ATOM 546 O O . GLU A 1 69 ? -4.411 5.421 22.210 1.00 89.06 69 GLU A O 1
ATOM 551 N N . CYS A 1 70 ? -4.688 4.620 20.143 1.00 85.38 70 CYS A N 1
ATOM 552 C CA . CYS A 1 70 ? -5.222 3.327 20.594 1.00 85.38 70 CYS A CA 1
ATOM 553 C C . CYS A 1 70 ? -4.201 2.412 21.271 1.00 85.38 70 CYS A C 1
ATOM 555 O O . CYS A 1 70 ? -4.589 1.478 21.976 1.00 85.38 70 CYS A O 1
ATOM 557 N N . LEU A 1 71 ? -2.899 2.669 21.126 1.00 86.31 71 LEU A N 1
ATOM 558 C CA . LEU A 1 71 ? -1.887 1.986 21.931 1.00 86.31 71 LEU A CA 1
ATOM 559 C C . LEU A 1 71 ? -2.032 2.316 23.420 1.00 86.31 71 LEU A C 1
ATOM 561 O O . LEU A 1 71 ? -1.571 1.535 24.252 1.00 86.31 71 LEU A O 1
ATOM 565 N N . LYS A 1 72 ? -2.676 3.437 23.772 1.00 84.06 72 LYS A N 1
ATOM 566 C CA . LYS A 1 72 ? -3.002 3.763 25.164 1.00 84.06 72 LYS A CA 1
ATOM 567 C C . LYS A 1 72 ? -4.022 2.785 25.744 1.00 84.06 72 LYS A C 1
ATOM 569 O O . LYS A 1 72 ? -3.870 2.419 26.898 1.00 84.06 72 LYS A O 1
ATOM 574 N N . ASP A 1 73 ? -4.956 2.278 24.938 1.00 77.88 73 ASP A N 1
ATOM 575 C CA . ASP A 1 73 ? -5.997 1.337 25.385 1.00 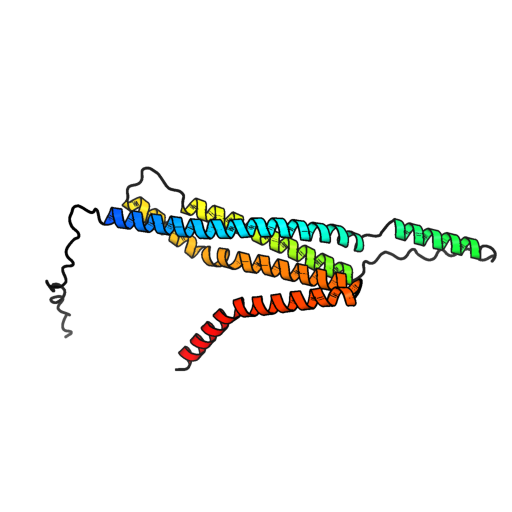77.88 73 ASP A CA 1
ATOM 576 C C . ASP A 1 73 ? -5.432 -0.042 25.777 1.00 77.88 73 ASP A C 1
ATOM 578 O O . ASP A 1 73 ? -6.067 -0.807 26.501 1.00 77.88 73 ASP A O 1
ATOM 582 N N . ILE A 1 74 ? -4.224 -0.374 25.302 1.00 78.81 74 ILE A N 1
ATOM 583 C CA . ILE A 1 74 ? -3.499 -1.608 25.651 1.00 78.81 74 ILE A CA 1
ATOM 584 C C . ILE A 1 74 ? -2.591 -1.406 26.873 1.00 78.81 74 ILE A C 1
ATOM 586 O O . ILE A 1 74 ? -2.058 -2.373 27.415 1.00 78.81 74 ILE A O 1
ATOM 590 N N . ARG A 1 75 ? -2.379 -0.168 27.324 1.00 74.75 75 ARG A N 1
ATOM 591 C CA . ARG A 1 75 ? -1.536 0.124 28.486 1.00 74.75 75 ARG A CA 1
ATOM 592 C C . ARG A 1 75 ? -2.421 0.411 29.691 1.00 74.75 75 ARG A C 1
ATOM 594 O O . ARG A 1 75 ? -3.453 1.058 29.568 1.00 74.75 75 ARG A O 1
ATOM 601 N N . GLU A 1 76 ? -1.987 -0.043 30.862 1.00 67.44 76 GLU A N 1
ATOM 602 C CA . GLU A 1 76 ? -2.597 0.377 32.122 1.00 67.44 76 GLU A CA 1
ATOM 603 C C . GLU A 1 76 ? -2.566 1.902 32.230 1.00 67.44 76 GLU A C 1
ATOM 605 O O . GLU A 1 76 ? -1.490 2.508 32.198 1.00 67.44 76 GLU A O 1
ATOM 610 N N . ASP A 1 77 ? -3.738 2.522 32.369 1.00 72.62 77 ASP A N 1
ATOM 611 C CA . ASP A 1 77 ? -3.820 3.946 32.664 1.00 72.62 77 ASP A CA 1
ATOM 612 C C . ASP A 1 77 ? -3.510 4.168 34.158 1.00 72.62 77 ASP A C 1
ATOM 614 O O . ASP A 1 77 ? -4.305 3.763 35.017 1.00 72.62 77 ASP A O 1
ATOM 618 N N . PRO A 1 78 ? -2.392 4.833 34.513 1.00 71.06 78 PRO A N 1
ATOM 619 C CA . PRO A 1 78 ? -2.041 5.089 35.909 1.00 71.06 78 PRO A CA 1
ATOM 620 C C . PRO A 1 78 ? -3.099 5.934 36.634 1.00 71.06 78 PRO A C 1
ATOM 622 O O . PRO A 1 78 ? -3.231 5.840 37.860 1.00 71.06 78 PRO A O 1
ATOM 625 N N . ALA A 1 79 ? -3.883 6.740 35.908 1.00 71.75 79 ALA A N 1
ATOM 626 C CA . ALA A 1 79 ? -5.003 7.479 36.482 1.00 71.75 79 ALA A CA 1
ATOM 627 C C . ALA A 1 79 ? -6.150 6.538 36.883 1.00 71.75 79 ALA A C 1
ATOM 629 O O . ALA A 1 79 ? -6.766 6.720 37.933 1.00 71.75 79 ALA A O 1
ATOM 630 N N . HIS A 1 80 ? -6.403 5.494 36.092 1.00 69.38 80 HIS A N 1
ATOM 631 C CA . HIS A 1 80 ? -7.423 4.502 36.406 1.00 69.38 80 HIS A CA 1
ATOM 632 C C . HIS A 1 80 ? -6.996 3.614 37.580 1.00 69.38 80 HIS A C 1
ATOM 634 O O . HIS A 1 80 ? -7.773 3.428 38.517 1.00 69.38 80 HIS A O 1
ATOM 640 N N . THR A 1 81 ? -5.739 3.158 37.599 1.00 74.06 81 THR A N 1
ATOM 641 C CA . THR A 1 81 ? -5.184 2.380 38.718 1.00 74.06 81 THR A CA 1
ATOM 642 C C . THR A 1 81 ? -5.196 3.189 40.017 1.00 74.06 81 THR A C 1
ATOM 644 O O . THR A 1 81 ? -5.630 2.695 41.055 1.00 74.06 81 THR A O 1
ATOM 647 N N . SER A 1 82 ? -4.800 4.467 39.978 1.00 78.12 82 SER A N 1
ATOM 648 C CA . SER A 1 82 ? -4.854 5.337 41.164 1.00 78.12 82 SER A CA 1
ATOM 649 C C . SER A 1 82 ? -6.285 5.620 41.632 1.00 78.12 82 SER A C 1
ATOM 651 O O . SER A 1 82 ? -6.539 5.587 42.835 1.00 78.12 82 SER A O 1
ATOM 653 N N . ALA A 1 83 ? -7.241 5.821 40.719 1.00 78.69 83 ALA A N 1
ATOM 654 C CA . ALA A 1 83 ? -8.652 5.957 41.072 1.00 78.69 83 ALA A CA 1
ATOM 655 C C . ALA A 1 83 ? -9.210 4.680 41.721 1.00 78.69 83 ALA A C 1
ATOM 657 O O . ALA A 1 83 ? -9.888 4.765 42.745 1.00 78.69 83 ALA A O 1
ATOM 658 N N . GLN A 1 84 ? -8.897 3.498 41.180 1.00 76.69 84 GLN A N 1
ATOM 659 C CA . GLN A 1 84 ? -9.296 2.216 41.768 1.00 76.69 84 GLN A CA 1
ATOM 660 C C . GLN A 1 84 ? -8.701 2.019 43.169 1.00 76.69 84 GLN A C 1
ATOM 662 O O . GLN A 1 84 ? -9.431 1.658 44.093 1.00 76.69 84 GLN A O 1
ATOM 667 N N . LEU A 1 85 ? -7.416 2.333 43.360 1.00 77.81 85 LEU A N 1
ATOM 668 C CA . LEU A 1 85 ? -6.768 2.294 44.675 1.00 77.81 85 LEU A CA 1
ATOM 669 C C . LEU A 1 85 ? -7.425 3.273 45.662 1.00 77.81 85 LEU A C 1
ATOM 671 O O . LEU A 1 85 ? -7.678 2.912 46.809 1.00 77.81 85 LEU A O 1
ATOM 675 N N . LEU A 1 86 ? -7.773 4.490 45.228 1.00 82.44 86 LEU A N 1
ATOM 676 C CA . LEU A 1 86 ? -8.499 5.458 46.059 1.00 82.44 86 LEU A CA 1
ATOM 677 C C . LEU A 1 86 ? -9.888 4.947 46.461 1.00 82.44 86 LEU A C 1
ATOM 679 O O . LEU A 1 86 ? -10.277 5.094 47.620 1.00 82.44 86 LEU A O 1
ATOM 683 N N . TYR A 1 87 ? -10.620 4.312 45.542 1.00 79.38 87 TYR A N 1
ATOM 684 C CA . TYR A 1 87 ? -11.897 3.662 45.850 1.00 79.38 87 TYR A CA 1
ATOM 685 C C . TYR A 1 87 ? -11.736 2.529 46.868 1.00 79.38 87 TYR A C 1
ATOM 687 O O . TYR A 1 87 ? -12.551 2.423 47.785 1.00 79.38 87 TYR A O 1
ATOM 695 N N . GLN A 1 88 ? -10.683 1.715 46.750 1.00 78.12 88 GLN A N 1
ATOM 696 C CA . GLN A 1 88 ? -10.381 0.661 47.721 1.00 78.12 88 GLN A CA 1
ATOM 697 C C . GLN A 1 88 ? -10.063 1.244 49.105 1.00 78.12 88 GLN A C 1
ATOM 699 O O . GLN A 1 88 ? -10.627 0.788 50.099 1.00 78.12 88 GLN A O 1
ATOM 704 N N . ILE A 1 89 ? -9.245 2.299 49.180 1.00 81.12 89 ILE A N 1
ATOM 705 C CA . ILE A 1 89 ? -8.927 2.996 50.438 1.00 81.12 89 ILE A CA 1
ATOM 706 C C . ILE A 1 89 ? -10.196 3.586 51.072 1.00 81.12 89 ILE A C 1
ATOM 708 O O . ILE A 1 89 ? -10.423 3.421 52.271 1.00 81.12 89 ILE A O 1
ATOM 712 N N . LEU A 1 90 ? -11.059 4.232 50.280 1.00 83.38 90 LEU A N 1
ATOM 713 C CA . LEU A 1 90 ? -12.347 4.762 50.742 1.00 83.38 90 LEU A CA 1
ATOM 714 C C . LEU A 1 90 ? -13.271 3.655 51.272 1.00 83.38 90 LEU A C 1
ATOM 716 O O . LEU A 1 90 ? -13.907 3.831 52.313 1.00 83.38 90 LEU A O 1
ATOM 720 N N . ALA A 1 91 ? -13.337 2.512 50.585 1.00 77.75 91 ALA A N 1
ATOM 721 C CA . ALA A 1 91 ? -14.122 1.359 51.020 1.00 77.75 91 ALA A CA 1
ATOM 722 C C . ALA A 1 91 ? -13.595 0.771 52.340 1.00 77.75 91 ALA A C 1
ATOM 724 O O . ALA A 1 91 ? -14.391 0.433 53.216 1.00 77.75 91 ALA A O 1
ATOM 725 N N . GLN A 1 92 ? -12.273 0.718 52.524 1.00 76.06 92 GLN A N 1
ATOM 726 C CA . GLN A 1 92 ? -11.670 0.281 53.784 1.00 76.06 92 GLN A CA 1
ATOM 727 C C . GLN A 1 92 ? -11.936 1.260 54.929 1.00 76.06 92 GLN A C 1
ATOM 729 O O . GLN A 1 92 ? -12.375 0.840 55.996 1.00 76.06 92 GLN A O 1
ATOM 734 N N . MET A 1 93 ? -11.772 2.566 54.703 1.00 76.31 93 MET A N 1
ATOM 735 C CA . MET A 1 93 ? -12.071 3.602 55.704 1.00 76.31 93 MET A CA 1
ATOM 736 C C . MET A 1 93 ? -13.537 3.566 56.157 1.00 76.31 93 MET A C 1
ATOM 738 O O . MET A 1 93 ? -13.841 3.842 57.315 1.00 76.31 93 MET A O 1
ATOM 742 N N . ARG A 1 94 ? -14.454 3.187 55.258 1.00 76.19 94 ARG A N 1
ATOM 743 C CA . ARG A 1 94 ? -15.875 2.994 55.572 1.00 76.19 94 ARG A CA 1
ATOM 744 C C . ARG A 1 94 ? -16.140 1.724 56.395 1.00 76.19 94 ARG A C 1
ATOM 746 O O . ARG A 1 94 ? -17.028 1.744 57.242 1.00 76.19 94 ARG A O 1
ATOM 753 N N . ASN A 1 95 ? -15.379 0.653 56.170 1.00 70.44 95 ASN A N 1
ATOM 754 C CA . ASN A 1 95 ? -15.542 -0.640 56.849 1.00 70.44 95 ASN A CA 1
ATOM 755 C C . ASN A 1 95 ? -14.710 -0.782 58.139 1.00 70.44 95 ASN A C 1
ATOM 757 O O . ASN A 1 95 ? -14.936 -1.721 58.898 1.00 70.44 95 ASN A O 1
ATOM 761 N N . ALA A 1 96 ? -13.821 0.172 58.437 1.00 64.00 96 ALA A N 1
ATOM 762 C CA . ALA A 1 96 ? -12.940 0.206 59.615 1.00 64.00 96 ALA A CA 1
ATOM 763 C C . ALA A 1 96 ? -13.655 0.256 60.987 1.00 64.00 96 ALA A C 1
ATOM 765 O O . ALA A 1 96 ? -13.004 0.329 62.023 1.00 64.00 96 ALA A O 1
ATOM 766 N N . SER A 1 97 ? -14.991 0.240 61.010 1.00 62.88 97 SER A N 1
ATOM 767 C CA . SER A 1 97 ? -15.816 0.151 62.225 1.00 62.88 97 SER A CA 1
ATOM 768 C C . SER A 1 97 ? -16.175 -1.291 62.620 1.00 62.88 97 SER A C 1
ATOM 770 O O . SER A 1 97 ? -16.844 -1.495 63.630 1.00 62.88 97 SER A O 1
ATOM 772 N N . THR A 1 98 ? -15.729 -2.288 61.850 1.00 62.97 98 THR A N 1
ATOM 773 C CA . THR A 1 98 ? -15.875 -3.718 62.163 1.00 62.97 98 THR A CA 1
ATOM 774 C C . THR A 1 98 ? -14.504 -4.252 62.589 1.00 62.97 98 THR A C 1
ATOM 776 O O . THR A 1 98 ? -13.550 -4.063 61.842 1.00 62.97 98 THR A O 1
ATOM 779 N N . ASP A 1 99 ? -14.390 -4.907 63.753 1.00 59.75 99 ASP A N 1
ATOM 780 C CA . ASP A 1 99 ? -13.152 -5.478 64.347 1.00 59.75 99 ASP A CA 1
ATOM 781 C C . ASP A 1 99 ? -12.517 -6.635 63.530 1.00 59.75 99 ASP A C 1
ATOM 783 O O . ASP A 1 99 ? -11.880 -7.542 64.066 1.00 59.75 99 ASP A O 1
ATOM 787 N N . GLN A 1 100 ? -12.718 -6.652 62.215 1.00 62.75 100 GLN A N 1
ATOM 788 C CA . GLN A 1 100 ? -12.241 -7.685 61.311 1.00 62.75 100 GLN A CA 1
ATOM 789 C C . GLN A 1 100 ? -10.981 -7.183 60.598 1.00 62.75 100 GLN A C 1
ATOM 791 O O . GLN A 1 100 ? -10.987 -6.111 59.993 1.00 62.75 100 GLN A O 1
ATOM 796 N N . GLU A 1 101 ? -9.894 -7.952 60.692 1.00 61.94 101 GLU A N 1
ATOM 797 C CA . GLU A 1 101 ? -8.626 -7.653 60.024 1.00 61.94 101 GLU A CA 1
ATOM 798 C C . GLU A 1 101 ? -8.871 -7.464 58.513 1.00 61.94 101 GLU A C 1
ATOM 800 O O . GLU A 1 101 ? -9.491 -8.331 57.887 1.00 61.94 101 GLU A O 1
ATOM 805 N N . PRO A 1 102 ? -8.481 -6.320 57.920 1.00 60.81 102 PRO A N 1
ATOM 806 C CA . PRO A 1 102 ? -8.851 -6.003 56.551 1.00 60.81 102 PRO A CA 1
ATOM 807 C C . PRO A 1 102 ? -8.053 -6.879 55.583 1.00 60.81 102 PRO A C 1
ATOM 809 O O . PRO A 1 102 ? -6.885 -6.620 55.300 1.00 60.81 102 PRO A O 1
ATOM 812 N N . GLU A 1 103 ? -8.695 -7.911 55.044 1.00 65.00 103 GLU A N 1
ATOM 813 C CA . GLU A 1 103 ? -8.153 -8.692 53.937 1.00 65.00 103 GLU A CA 1
ATOM 814 C C . GLU A 1 103 ? -8.121 -7.792 52.690 1.00 65.00 103 GLU A C 1
ATOM 816 O O . GLU A 1 103 ? -9.156 -7.315 52.215 1.00 65.00 103 GLU A O 1
ATOM 821 N N . LEU A 1 104 ? -6.919 -7.468 52.203 1.00 65.06 104 LEU A N 1
ATOM 822 C CA . LEU A 1 104 ? -6.747 -6.660 50.997 1.00 65.06 104 LEU A CA 1
ATOM 823 C C . LEU A 1 104 ? -7.215 -7.490 49.794 1.00 65.06 104 LEU A C 1
ATOM 825 O O . LEU A 1 104 ? -6.589 -8.512 49.501 1.00 65.06 104 LEU A O 1
ATOM 829 N N . PRO A 1 105 ? -8.281 -7.085 49.077 1.00 67.25 105 PRO A N 1
ATOM 830 C CA . PRO A 1 105 ? -8.618 -7.752 47.832 1.00 67.25 105 PRO A CA 1
ATOM 831 C C . PRO A 1 105 ? -7.431 -7.607 46.865 1.00 67.25 105 PRO A C 1
ATOM 833 O O . PRO A 1 105 ? -6.850 -6.519 46.780 1.00 67.25 105 PRO A O 1
ATOM 836 N N . PRO A 1 106 ? -7.040 -8.677 46.151 1.00 67.94 106 PRO A N 1
ATOM 837 C CA . PRO A 1 106 ? -5.932 -8.613 45.211 1.00 67.94 106 PRO A CA 1
ATOM 838 C C . PRO A 1 106 ? -6.217 -7.546 44.151 1.00 67.94 106 PRO A C 1
ATOM 840 O O . PRO A 1 106 ? -7.331 -7.457 43.629 1.00 67.94 106 PRO A O 1
ATOM 843 N N . VAL A 1 107 ? -5.208 -6.725 43.850 1.00 67.44 107 VAL A N 1
ATOM 844 C CA . VAL A 1 107 ? -5.280 -5.772 42.739 1.00 67.44 107 VAL A CA 1
ATOM 845 C C . VAL A 1 107 ? -5.469 -6.599 41.464 1.00 67.44 107 VAL A C 1
ATOM 847 O O . VAL A 1 107 ? -4.638 -7.472 41.205 1.00 67.44 107 VAL A O 1
ATOM 850 N N . PRO A 1 108 ? -6.560 -6.403 40.704 1.00 66.56 108 PRO A N 1
ATOM 851 C CA . PRO A 1 108 ? -6.750 -7.142 39.466 1.00 66.56 108 PRO A CA 1
ATOM 852 C C . PRO A 1 108 ? -5.599 -6.810 38.511 1.00 66.56 108 PRO A C 1
ATOM 854 O O . PRO A 1 108 ? -5.337 -5.638 38.248 1.00 66.56 108 PRO A O 1
ATOM 857 N N . GLU A 1 109 ? -4.907 -7.836 38.008 1.00 71.56 109 GLU A N 1
ATOM 858 C CA . GLU A 1 109 ? -3.945 -7.664 36.919 1.00 71.56 109 GLU A CA 1
ATOM 859 C C . GLU A 1 109 ? -4.681 -7.102 35.704 1.00 71.56 109 GLU A C 1
ATOM 861 O O . GLU A 1 109 ? -5.743 -7.600 35.312 1.00 71.56 109 GLU A O 1
ATOM 866 N N . PHE A 1 110 ? -4.136 -6.050 35.104 1.00 75.31 110 PHE A N 1
ATOM 867 C CA . PHE A 1 110 ? -4.729 -5.487 33.908 1.00 75.31 110 PHE A CA 1
ATOM 868 C C . PHE A 1 110 ? -4.651 -6.472 32.755 1.00 75.31 110 PHE A C 1
ATOM 870 O O . PHE A 1 110 ? -3.585 -6.955 32.365 1.00 75.31 110 PHE A O 1
ATOM 877 N N . SER A 1 111 ? -5.810 -6.713 32.162 1.00 79.06 111 SER A N 1
ATOM 878 C CA . SER A 1 111 ? -5.934 -7.444 30.917 1.00 79.06 111 SER A CA 1
ATOM 879 C C . SER A 1 111 ? -6.566 -6.510 29.889 1.00 79.06 111 SER A C 1
ATOM 881 O O . SER A 1 111 ? -7.687 -6.044 30.115 1.00 79.06 111 SER A O 1
ATOM 883 N N . PRO A 1 112 ? -5.870 -6.192 28.782 1.00 80.19 112 PRO A N 1
ATOM 884 C CA . PRO A 1 112 ? -6.424 -5.314 27.767 1.00 80.19 112 PRO A CA 1
ATOM 885 C C . PRO A 1 112 ? -7.647 -5.970 27.113 1.00 80.19 112 PRO A C 1
ATOM 887 O O . PRO A 1 112 ? -7.653 -7.185 26.881 1.00 80.19 112 PRO A O 1
ATOM 890 N N . PRO A 1 113 ? -8.688 -5.191 26.774 1.00 84.69 113 PRO A N 1
ATOM 891 C CA . PRO A 1 113 ? -9.875 -5.739 26.141 1.00 84.69 113 PRO A CA 1
ATOM 892 C C . PRO A 1 113 ? -9.524 -6.333 24.772 1.00 84.69 113 PRO A C 1
ATOM 894 O O . PRO A 1 113 ? -8.729 -5.778 24.010 1.00 84.69 113 PRO A O 1
ATOM 897 N N . ALA A 1 114 ? -10.150 -7.463 24.429 1.00 85.88 114 ALA A N 1
ATOM 898 C CA . ALA A 1 114 ? -9.889 -8.151 23.163 1.00 85.88 114 ALA A CA 1
ATOM 899 C C . ALA A 1 114 ? -10.131 -7.241 21.942 1.00 85.88 114 ALA A C 1
ATOM 901 O O . ALA A 1 114 ? -9.403 -7.335 20.954 1.00 85.88 114 ALA A O 1
ATOM 902 N N . SER A 1 115 ? -11.106 -6.326 22.021 1.00 87.31 115 SER A N 1
ATOM 903 C CA . SER A 1 115 ? -11.379 -5.311 20.995 1.00 87.31 115 SER A CA 1
ATOM 904 C C . SER A 1 115 ? -10.162 -4.425 20.717 1.00 87.31 115 SER A C 1
ATOM 906 O O . SER A 1 115 ? -9.780 -4.275 19.556 1.00 87.31 115 SER A O 1
ATOM 908 N N . ALA A 1 116 ? -9.504 -3.910 21.759 1.00 87.62 116 ALA A N 1
ATOM 909 C CA . ALA A 1 116 ? -8.315 -3.072 21.621 1.00 87.62 116 ALA A CA 1
ATOM 910 C C . ALA A 1 116 ? -7.160 -3.825 20.947 1.00 87.62 116 ALA A C 1
ATOM 912 O O . ALA A 1 116 ? -6.479 -3.258 20.091 1.00 87.62 116 ALA A O 1
ATOM 913 N N . ILE A 1 117 ? -6.968 -5.113 21.261 1.00 89.62 117 ILE A N 1
ATOM 914 C CA . ILE A 1 117 ? -5.931 -5.946 20.630 1.00 89.62 117 ILE A CA 1
ATOM 915 C C . ILE A 1 117 ? -6.179 -6.068 19.120 1.00 89.62 117 ILE A C 1
ATOM 917 O O . ILE A 1 117 ? -5.255 -5.864 18.328 1.00 89.62 117 ILE A O 1
ATOM 921 N N . TRP A 1 118 ? -7.415 -6.367 18.707 1.00 91.94 118 TRP A N 1
ATOM 922 C CA . TRP A 1 118 ? -7.767 -6.500 17.289 1.00 91.94 118 TRP A CA 1
ATOM 923 C C . TRP A 1 118 ? -7.602 -5.186 16.520 1.00 91.94 118 TRP A C 1
ATOM 925 O O . TRP A 1 118 ? -7.008 -5.193 15.443 1.00 91.94 118 TRP A O 1
ATOM 935 N N . ILE A 1 119 ? -8.060 -4.060 17.078 1.00 92.00 119 ILE A N 1
ATOM 936 C CA . ILE A 1 119 ? -7.949 -2.731 16.449 1.00 92.00 119 ILE A CA 1
ATOM 937 C C . ILE A 1 119 ? -6.484 -2.357 16.231 1.00 92.00 119 ILE A C 1
ATOM 939 O O . ILE A 1 119 ? -6.078 -2.051 15.108 1.00 92.00 119 ILE A O 1
ATOM 943 N N . ASN A 1 120 ? -5.671 -2.443 17.286 1.00 92.44 120 ASN A N 1
ATOM 944 C CA . ASN A 1 120 ? -4.250 -2.117 17.212 1.00 92.44 120 ASN A CA 1
ATOM 945 C C . ASN A 1 120 ? -3.505 -3.050 16.250 1.00 92.44 120 ASN A C 1
ATOM 947 O O . ASN A 1 120 ? -2.627 -2.601 15.514 1.00 92.44 120 ASN A O 1
ATOM 951 N N . SER A 1 121 ? -3.883 -4.330 16.200 1.00 92.69 121 SER A N 1
ATOM 952 C CA . SER A 1 121 ? -3.315 -5.282 15.242 1.00 92.69 121 SER A CA 1
ATOM 953 C C . SER A 1 121 ? -3.670 -4.912 13.800 1.00 92.69 121 SER A C 1
ATOM 955 O O . SER A 1 121 ? -2.782 -4.860 12.954 1.00 92.69 121 SER A O 1
ATOM 957 N N . LEU A 1 122 ? -4.939 -4.599 13.508 1.00 94.44 122 LEU A N 1
ATOM 958 C CA . LEU A 1 122 ? -5.384 -4.186 12.171 1.00 94.44 122 LEU A CA 1
ATOM 959 C C . LEU A 1 122 ? -4.665 -2.920 11.699 1.00 94.44 122 LEU A C 1
ATOM 961 O O . LEU A 1 122 ? -4.180 -2.869 10.567 1.00 94.44 122 LEU A O 1
ATOM 965 N N . TRP A 1 123 ? -4.542 -1.919 12.569 1.00 95.62 123 TRP A N 1
ATOM 966 C CA . TRP A 1 123 ? -3.833 -0.685 12.246 1.00 95.62 123 TRP A CA 1
ATOM 967 C C . TRP A 1 123 ? -2.325 -0.891 12.113 1.00 95.62 123 TRP A C 1
ATOM 969 O O . TRP A 1 123 ? -1.734 -0.386 11.159 1.00 95.62 123 TRP A O 1
ATOM 979 N N . GLY A 1 124 ? -1.709 -1.698 12.976 1.00 95.06 124 GLY A N 1
ATOM 980 C CA . GLY A 1 124 ? -0.301 -2.073 12.855 1.00 95.06 124 GLY A CA 1
ATOM 981 C C . GLY A 1 124 ? 0.002 -2.797 11.540 1.00 95.06 124 GLY A C 1
ATOM 982 O O . GLY A 1 124 ? 0.944 -2.433 10.837 1.00 95.06 124 GLY A O 1
ATOM 983 N N . VAL A 1 125 ? -0.836 -3.765 11.151 1.00 97.12 125 VAL A N 1
ATOM 984 C CA . VAL A 1 125 ? -0.710 -4.466 9.863 1.00 97.12 125 VAL A CA 1
ATOM 985 C C . VAL A 1 125 ? -0.942 -3.509 8.695 1.00 97.12 125 VAL A C 1
ATOM 987 O O . VAL A 1 125 ? -0.195 -3.557 7.718 1.00 97.12 125 VAL A O 1
ATOM 990 N N . SER A 1 126 ? -1.920 -2.601 8.793 1.00 97.81 126 SER A N 1
ATOM 991 C CA . SER A 1 126 ? -2.146 -1.590 7.755 1.00 97.81 126 SER A CA 1
ATOM 992 C C . SER A 1 126 ? -0.906 -0.711 7.551 1.00 97.81 126 SER A C 1
ATOM 994 O O . SER A 1 126 ? -0.435 -0.577 6.422 1.00 97.81 126 SER A O 1
ATOM 996 N N . LEU A 1 127 ? -0.296 -0.215 8.630 1.00 97.00 127 LEU A N 1
ATOM 997 C CA . LEU A 1 127 ? 0.920 0.594 8.574 1.00 97.00 127 LEU A CA 1
ATOM 998 C C . LEU A 1 127 ? 2.104 -0.199 8.001 1.00 97.00 127 LEU A C 1
ATOM 1000 O O . LEU A 1 127 ? 2.866 0.309 7.182 1.00 97.00 127 LEU A O 1
ATOM 1004 N N . ALA A 1 128 ? 2.257 -1.464 8.391 1.00 97.56 128 ALA A N 1
ATOM 1005 C CA . ALA A 1 128 ? 3.316 -2.315 7.858 1.00 97.56 128 ALA A CA 1
ATOM 1006 C C . ALA A 1 128 ? 3.169 -2.523 6.340 1.00 97.56 128 ALA A C 1
ATOM 1008 O O . ALA A 1 128 ? 4.152 -2.424 5.604 1.00 97.56 128 ALA A O 1
ATOM 1009 N N . LEU A 1 129 ? 1.945 -2.754 5.854 1.00 97.62 129 LEU A N 1
ATOM 1010 C CA . LEU A 1 129 ? 1.666 -2.898 4.424 1.00 97.62 129 LEU A CA 1
ATOM 1011 C C . LEU A 1 129 ? 1.887 -1.592 3.644 1.00 97.62 129 LEU A C 1
ATOM 1013 O O . LEU A 1 129 ? 2.397 -1.647 2.524 1.00 97.62 129 LEU A O 1
ATOM 1017 N N . SER A 1 130 ? 1.568 -0.421 4.209 1.00 97.81 130 SER A N 1
ATOM 1018 C CA . SER A 1 130 ? 1.851 0.857 3.536 1.00 97.81 130 SER A CA 1
ATOM 1019 C C . SER A 1 130 ? 3.354 1.115 3.425 1.00 97.81 130 SER A C 1
ATOM 1021 O O . SER A 1 130 ? 3.828 1.538 2.371 1.00 97.81 130 SER A O 1
ATOM 1023 N N . LEU A 1 131 ? 4.128 0.791 4.463 1.00 97.12 131 LEU A N 1
ATOM 1024 C CA . LEU A 1 131 ? 5.589 0.880 4.426 1.00 97.12 131 LEU A CA 1
ATOM 1025 C C . LEU A 1 131 ? 6.205 -0.131 3.451 1.00 97.12 131 LEU A C 1
ATOM 1027 O O . LEU A 1 131 ? 7.155 0.204 2.742 1.00 97.12 131 LEU A O 1
ATOM 1031 N N . LEU A 1 132 ? 5.641 -1.339 3.356 1.00 97.50 132 LEU A N 1
ATOM 1032 C CA . LEU A 1 132 ? 6.035 -2.321 2.347 1.00 97.50 132 LEU A CA 1
ATOM 1033 C C . LEU A 1 132 ? 5.814 -1.773 0.929 1.00 97.50 132 LEU A C 1
ATOM 1035 O O . LEU A 1 132 ? 6.708 -1.878 0.090 1.00 97.50 132 LEU A O 1
ATOM 1039 N N . ALA A 1 133 ? 4.667 -1.138 0.670 1.00 97.19 133 ALA A N 1
ATOM 1040 C CA . ALA A 1 133 ? 4.396 -0.492 -0.612 1.00 97.19 133 ALA A CA 1
ATOM 1041 C C . ALA A 1 133 ? 5.421 0.616 -0.917 1.00 97.19 133 ALA A C 1
ATOM 1043 O O . ALA A 1 133 ? 5.968 0.649 -2.017 1.00 97.19 133 ALA A O 1
ATOM 1044 N N . VAL A 1 134 ? 5.769 1.462 0.064 1.00 97.62 134 VAL A N 1
ATOM 1045 C CA . VAL A 1 134 ? 6.829 2.481 -0.087 1.00 97.62 134 VAL A CA 1
ATOM 1046 C C . VAL A 1 134 ? 8.177 1.845 -0.430 1.00 97.62 134 VAL A C 1
ATOM 1048 O O . VAL A 1 134 ? 8.876 2.325 -1.325 1.00 97.62 134 VAL A O 1
ATOM 1051 N N . MET A 1 135 ? 8.547 0.751 0.238 1.00 97.00 135 MET A N 1
ATOM 1052 C CA . MET A 1 135 ? 9.788 0.030 -0.050 1.00 97.00 135 MET A CA 1
ATOM 1053 C C . MET A 1 135 ? 9.815 -0.484 -1.496 1.00 97.00 135 MET A C 1
ATOM 1055 O O . MET A 1 135 ? 10.809 -0.286 -2.200 1.00 97.00 135 MET A O 1
ATOM 1059 N N . LEU A 1 136 ? 8.721 -1.092 -1.962 1.00 96.06 136 LEU A N 1
ATOM 1060 C CA . LEU A 1 136 ? 8.590 -1.577 -3.338 1.00 96.06 136 LEU A CA 1
ATOM 1061 C C . LEU A 1 136 ? 8.626 -0.434 -4.357 1.00 96.06 136 LEU A C 1
ATOM 1063 O O . LEU A 1 136 ? 9.310 -0.553 -5.374 1.00 96.06 136 LEU A O 1
ATOM 1067 N N . CYS A 1 137 ? 7.975 0.695 -4.069 1.00 96.62 137 CYS A N 1
ATOM 1068 C CA . CYS A 1 137 ? 8.060 1.896 -4.893 1.00 96.62 137 CYS A CA 1
ATOM 1069 C C . CYS A 1 137 ? 9.511 2.359 -5.076 1.00 96.62 137 CYS A C 1
ATOM 1071 O O . CYS A 1 137 ? 9.965 2.582 -6.200 1.00 96.62 137 CYS A O 1
ATOM 1073 N N . ILE A 1 138 ? 10.260 2.481 -3.975 1.00 96.25 138 ILE A N 1
ATOM 1074 C CA . ILE A 1 138 ? 11.665 2.904 -4.012 1.00 96.25 138 ILE A CA 1
ATOM 1075 C C . ILE A 1 138 ? 12.495 1.908 -4.827 1.00 96.25 138 ILE A C 1
ATOM 1077 O O . ILE A 1 138 ? 13.309 2.326 -5.650 1.00 96.25 138 ILE A O 1
ATOM 1081 N N . LEU A 1 139 ? 12.273 0.605 -4.648 1.00 95.44 139 LEU A N 1
ATOM 1082 C CA . LEU A 1 139 ? 12.965 -0.438 -5.402 1.00 95.44 139 LEU A CA 1
ATOM 1083 C C . LEU A 1 139 ? 12.688 -0.336 -6.913 1.00 95.44 139 LEU A C 1
ATOM 1085 O O . LEU A 1 139 ? 13.627 -0.354 -7.711 1.00 95.44 139 LEU A O 1
ATOM 1089 N N . CYS A 1 140 ? 11.430 -0.122 -7.304 1.00 94.31 140 CYS A N 1
ATOM 1090 C CA . CYS A 1 140 ? 11.043 0.075 -8.702 1.00 94.31 140 CYS A CA 1
ATOM 1091 C C . CYS A 1 140 ? 11.699 1.323 -9.310 1.00 94.31 140 CYS A C 1
ATOM 1093 O O . CYS A 1 140 ? 12.216 1.265 -10.427 1.00 94.31 140 CYS A O 1
ATOM 1095 N N . LEU A 1 141 ? 11.778 2.428 -8.558 1.00 94.69 141 LEU A N 1
ATOM 1096 C CA . LEU A 1 141 ? 12.509 3.625 -8.989 1.00 94.69 141 LEU A CA 1
ATOM 1097 C C . LEU A 1 141 ? 14.000 3.338 -9.210 1.00 94.69 141 LEU A C 1
ATOM 1099 O O . LEU A 1 141 ? 14.591 3.870 -10.152 1.00 94.69 141 LEU A O 1
ATOM 1103 N N . GLN A 1 142 ? 14.625 2.505 -8.373 1.00 94.25 142 GLN A N 1
ATOM 1104 C CA . GLN A 1 142 ? 16.026 2.116 -8.566 1.00 94.25 142 GLN A CA 1
ATOM 1105 C C . GLN A 1 142 ? 16.214 1.273 -9.829 1.00 94.25 142 GLN A C 1
ATOM 1107 O O . GLN A 1 142 ? 17.146 1.531 -10.596 1.00 94.25 142 GLN A O 1
ATOM 1112 N N . TRP A 1 143 ? 15.317 0.323 -10.098 1.00 92.62 143 TRP A N 1
ATOM 1113 C CA . TRP A 1 143 ? 15.351 -0.470 -11.330 1.00 92.62 143 TRP A CA 1
ATOM 1114 C C . TRP A 1 143 ? 15.179 0.397 -12.577 1.00 92.62 143 TRP A C 1
ATOM 1116 O O . TRP A 1 143 ? 15.965 0.275 -13.516 1.00 92.62 143 TRP A O 1
ATOM 1126 N N . LEU A 1 144 ? 14.247 1.351 -12.559 1.00 91.88 144 LEU A N 1
ATOM 1127 C CA . LEU A 1 144 ? 14.044 2.291 -13.666 1.00 91.88 144 LEU A CA 1
ATOM 1128 C C . LEU A 1 144 ? 15.256 3.188 -13.912 1.00 91.88 144 LEU A C 1
ATOM 1130 O O . LEU A 1 144 ? 15.644 3.432 -15.057 1.00 91.88 144 LEU A O 1
ATOM 1134 N N . ARG A 1 145 ? 15.904 3.653 -12.840 1.00 91.44 145 ARG A N 1
ATOM 1135 C CA . ARG A 1 145 ? 17.161 4.406 -12.942 1.00 91.44 145 ARG A CA 1
ATOM 1136 C C . ARG A 1 145 ? 18.280 3.551 -13.535 1.00 91.44 145 ARG A C 1
ATOM 1138 O O . ARG A 1 145 ? 19.024 4.040 -14.384 1.00 91.44 145 ARG A O 1
ATOM 1145 N N . ALA A 1 146 ? 18.400 2.288 -13.123 1.00 89.12 146 ALA A N 1
ATOM 1146 C CA . ALA A 1 146 ? 19.401 1.361 -13.649 1.00 89.12 146 ALA A CA 1
ATOM 1147 C C . ALA A 1 146 ? 19.165 1.032 -15.135 1.00 89.12 146 ALA A C 1
ATOM 1149 O O . ALA A 1 146 ? 20.117 1.019 -15.930 1.00 89.12 146 ALA A O 1
ATOM 1150 N N . PHE A 1 147 ? 17.902 0.848 -15.524 1.00 89.25 147 PHE A N 1
ATOM 1151 C CA . PHE A 1 147 ? 17.488 0.653 -16.910 1.00 89.25 147 PHE A CA 1
ATOM 1152 C C . PHE A 1 147 ? 17.915 1.845 -17.780 1.00 89.25 147 PHE A C 1
ATOM 1154 O O . PHE A 1 147 ? 18.698 1.678 -18.718 1.00 89.25 147 PHE A O 1
ATOM 1161 N N . ARG A 1 148 ? 17.545 3.066 -17.368 1.00 88.06 148 ARG A N 1
ATOM 1162 C CA . ARG A 1 148 ? 17.871 4.325 -18.064 1.00 88.06 148 ARG A CA 1
ATOM 1163 C C . ARG A 1 148 ? 19.349 4.718 -18.059 1.00 88.06 148 ARG A C 1
ATOM 1165 O O . ARG A 1 148 ? 19.728 5.663 -18.750 1.00 88.06 148 ARG A O 1
ATOM 1172 N N . ARG A 1 149 ? 20.198 4.055 -17.268 1.00 86.00 149 ARG A N 1
ATOM 1173 C CA . ARG A 1 149 ? 21.622 4.401 -17.171 1.00 86.00 149 ARG A CA 1
ATOM 1174 C C . ARG A 1 149 ? 22.322 4.186 -18.515 1.00 86.00 149 ARG A C 1
ATOM 1176 O O . ARG A 1 149 ? 22.572 3.043 -18.905 1.00 86.00 149 ARG A O 1
ATOM 1183 N N . SER A 1 150 ? 22.652 5.279 -19.197 1.00 79.12 150 SER A N 1
ATOM 1184 C CA . SER A 1 150 ? 23.414 5.254 -20.446 1.00 79.12 150 SER A CA 1
ATOM 1185 C C . SER A 1 150 ? 24.915 5.109 -20.174 1.00 79.12 150 SER A C 1
ATOM 1187 O O . SER A 1 150 ? 25.418 5.632 -19.178 1.00 79.12 150 SER A O 1
ATOM 1189 N N . HIS A 1 151 ? 25.621 4.405 -21.060 1.00 77.38 151 HIS A N 1
ATOM 1190 C CA . HIS A 1 151 ? 27.076 4.268 -21.029 1.00 77.38 151 HIS A CA 1
ATOM 1191 C C . HIS A 1 151 ? 27.669 5.040 -22.217 1.00 77.38 151 HIS A C 1
ATOM 1193 O O . HIS A 1 151 ? 27.662 4.527 -23.339 1.00 77.38 151 HIS A O 1
ATOM 1199 N N . PRO A 1 152 ? 28.144 6.283 -22.008 1.00 71.81 152 PRO A N 1
ATOM 1200 C CA . PRO A 1 152 ? 28.742 7.065 -23.082 1.00 71.81 152 PRO A CA 1
ATOM 1201 C C . PRO A 1 152 ? 30.027 6.384 -23.577 1.00 71.81 152 PRO A C 1
ATOM 1203 O O . PRO A 1 152 ? 30.852 5.951 -22.776 1.00 71.81 152 PRO A O 1
ATOM 1206 N N . GLY A 1 153 ? 30.186 6.281 -24.899 1.00 74.50 153 GLY A N 1
ATOM 1207 C CA . GLY A 1 153 ? 31.376 5.706 -25.543 1.00 74.50 153 GLY A CA 1
ATOM 1208 C C . GLY A 1 153 ? 31.212 4.299 -26.132 1.00 74.50 153 GLY A C 1
ATOM 1209 O O . GLY A 1 153 ? 32.163 3.783 -26.715 1.00 74.50 153 GLY A O 1
ATOM 1210 N N . LEU A 1 154 ? 30.035 3.671 -26.028 1.00 78.88 154 LEU A N 1
ATOM 1211 C CA . LEU A 1 154 ? 29.748 2.409 -26.724 1.00 78.88 154 LEU A CA 1
ATOM 1212 C C . LEU A 1 154 ? 29.338 2.657 -28.185 1.00 78.88 154 LEU A C 1
ATOM 1214 O O . LEU A 1 154 ? 28.717 3.669 -28.510 1.00 78.88 154 LEU A O 1
ATOM 1218 N N . SER A 1 155 ? 29.643 1.701 -29.071 1.00 80.50 155 SER A N 1
ATOM 1219 C CA . SER A 1 155 ? 29.084 1.687 -30.429 1.00 80.50 155 SER A CA 1
ATOM 1220 C C . SER A 1 155 ? 27.555 1.528 -30.389 1.00 80.50 155 SER A C 1
ATOM 1222 O O . SER A 1 155 ? 27.003 0.988 -29.422 1.00 80.50 155 SER A O 1
ATOM 1224 N N . ARG A 1 156 ? 26.855 1.993 -31.436 1.00 75.06 156 ARG A N 1
ATOM 1225 C CA . ARG A 1 156 ? 25.379 1.951 -31.509 1.00 75.06 156 ARG A CA 1
ATOM 1226 C C . ARG A 1 156 ? 24.831 0.532 -31.315 1.00 75.06 156 ARG A C 1
ATOM 1228 O O . ARG A 1 156 ? 23.949 0.342 -30.482 1.00 75.06 156 ARG A O 1
ATOM 1235 N N . ASP A 1 157 ? 25.442 -0.462 -31.956 1.00 78.44 157 ASP A N 1
ATOM 1236 C CA . ASP A 1 157 ? 25.038 -1.871 -31.838 1.00 78.44 157 ASP A CA 1
ATOM 1237 C C . ASP A 1 157 ? 25.168 -2.399 -30.404 1.00 78.44 157 ASP A C 1
ATOM 1239 O O . ASP A 1 157 ? 24.256 -3.030 -29.872 1.00 78.44 157 ASP A O 1
ATOM 1243 N N . ARG A 1 158 ? 26.284 -2.087 -29.730 1.00 82.25 158 ARG A N 1
ATOM 1244 C CA . ARG A 1 158 ? 26.510 -2.496 -28.334 1.00 82.25 158 ARG A CA 1
ATOM 1245 C C . ARG A 1 158 ? 25.556 -1.795 -27.371 1.00 82.25 158 ARG A C 1
ATOM 1247 O O . ARG A 1 158 ? 25.161 -2.384 -26.370 1.00 82.25 158 ARG A O 1
ATOM 1254 N N . THR A 1 159 ? 25.174 -0.557 -27.676 1.00 82.31 159 THR A N 1
ATOM 1255 C CA . THR A 1 159 ? 24.205 0.208 -26.881 1.00 82.31 159 THR A CA 1
ATOM 1256 C C . THR A 1 159 ? 22.815 -0.421 -26.959 1.00 82.31 159 THR A C 1
ATOM 1258 O O . THR A 1 159 ? 22.181 -0.627 -25.923 1.00 82.31 159 THR A O 1
ATOM 1261 N N . LEU A 1 160 ? 22.371 -0.797 -28.163 1.00 83.12 160 LEU A N 1
ATOM 1262 C CA . LEU A 1 160 ? 21.106 -1.504 -28.372 1.00 83.12 160 LEU A CA 1
ATOM 1263 C C . LEU A 1 160 ? 21.100 -2.886 -27.710 1.00 83.12 160 LEU A C 1
ATOM 1265 O O . LEU A 1 160 ? 20.154 -3.211 -26.995 1.00 83.12 160 LEU A O 1
ATOM 1269 N N . ALA A 1 161 ? 22.172 -3.666 -27.879 1.00 86.62 161 ALA A N 1
ATOM 1270 C CA . ALA A 1 161 ? 22.304 -4.974 -27.241 1.00 86.62 161 ALA A CA 1
ATOM 1271 C C . ALA A 1 161 ? 22.230 -4.865 -25.709 1.00 86.62 161 ALA A C 1
ATOM 1273 O O . ALA A 1 161 ? 21.489 -5.601 -25.062 1.00 86.62 161 ALA A O 1
ATOM 1274 N N . MET A 1 162 ? 22.928 -3.890 -25.116 1.00 87.62 162 MET A N 1
ATOM 1275 C CA . MET A 1 162 ? 22.883 -3.667 -23.672 1.00 87.62 162 MET A CA 1
ATOM 1276 C C . MET A 1 162 ? 21.498 -3.212 -23.192 1.00 87.62 162 MET A C 1
ATOM 1278 O O . MET A 1 162 ? 21.052 -3.650 -22.131 1.00 87.62 162 MET A O 1
ATOM 1282 N N . ARG A 1 163 ? 20.798 -2.357 -23.951 1.00 88.44 163 ARG A N 1
ATOM 1283 C CA . ARG A 1 163 ? 19.407 -1.977 -23.653 1.00 88.44 163 ARG A CA 1
ATOM 1284 C C . ARG A 1 163 ? 18.501 -3.203 -23.643 1.00 88.44 163 ARG A C 1
ATOM 1286 O O . ARG A 1 163 ? 17.736 -3.370 -22.698 1.00 88.44 163 ARG A O 1
ATOM 1293 N N . GLN A 1 164 ? 18.623 -4.071 -24.645 1.00 89.62 164 GLN A N 1
ATOM 1294 C CA . GLN A 1 164 ? 17.815 -5.282 -24.744 1.00 89.62 164 GLN A CA 1
ATOM 1295 C C . GLN A 1 164 ? 18.077 -6.238 -23.574 1.00 89.62 164 GLN A C 1
ATOM 1297 O O . GLN A 1 164 ? 17.128 -6.662 -22.925 1.00 89.62 164 GLN A O 1
ATOM 1302 N N . MET A 1 165 ? 19.344 -6.471 -23.212 1.00 90.88 165 MET A N 1
ATOM 1303 C CA . MET A 1 165 ? 19.691 -7.281 -22.035 1.00 90.88 165 MET A CA 1
ATOM 1304 C C . MET A 1 165 ? 19.083 -6.725 -20.740 1.00 90.88 165 MET A C 1
ATOM 1306 O O . MET A 1 165 ? 18.614 -7.481 -19.893 1.00 90.88 165 MET A O 1
ATOM 1310 N N . LYS A 1 166 ? 19.073 -5.396 -20.564 1.00 90.25 166 LYS A N 1
ATOM 1311 C CA . LYS A 1 166 ? 18.449 -4.761 -19.394 1.00 90.25 166 LYS A CA 1
ATOM 1312 C C . LYS A 1 166 ? 16.927 -4.889 -19.408 1.00 90.25 166 LYS A C 1
ATOM 1314 O O . LYS A 1 166 ? 16.344 -5.093 -18.350 1.00 90.25 166 LYS A O 1
ATOM 1319 N N . TYR A 1 167 ? 16.298 -4.748 -20.575 1.00 88.94 167 TYR A N 1
ATOM 1320 C CA . TYR A 1 167 ? 14.853 -4.905 -20.740 1.00 88.94 167 TYR A CA 1
ATOM 1321 C C . TYR A 1 167 ? 14.414 -6.345 -20.442 1.00 88.94 167 TYR A C 1
ATOM 1323 O O . TYR A 1 167 ? 13.483 -6.573 -19.673 1.00 88.94 167 TYR A O 1
ATOM 1331 N N . GLU A 1 168 ? 15.141 -7.327 -20.973 1.00 91.00 168 GLU A N 1
ATOM 1332 C CA . GLU A 1 168 ? 14.921 -8.743 -20.677 1.00 91.00 168 GLU A CA 1
ATOM 1333 C C . GLU A 1 168 ? 15.151 -9.049 -19.198 1.00 91.00 168 GLU A C 1
ATOM 1335 O O . GLU A 1 168 ? 14.345 -9.748 -18.594 1.00 91.00 168 GLU A O 1
ATOM 1340 N N . GLY A 1 169 ? 16.183 -8.462 -18.582 1.00 88.81 169 GLY A N 1
ATOM 1341 C CA . GLY A 1 169 ? 16.408 -8.557 -17.140 1.00 88.81 169 GLY A CA 1
ATOM 1342 C C . GLY A 1 169 ? 15.251 -7.988 -16.311 1.00 88.81 169 GLY A C 1
ATOM 1343 O O . GLY A 1 169 ? 14.845 -8.605 -15.329 1.00 88.81 169 GLY A O 1
ATOM 1344 N N . LEU A 1 170 ? 14.681 -6.852 -16.726 1.00 88.62 170 LEU A N 1
ATOM 1345 C CA . LEU A 1 170 ? 13.526 -6.216 -16.082 1.00 88.62 170 LEU A CA 1
ATOM 1346 C C . LEU A 1 170 ? 12.283 -7.126 -16.122 1.00 88.62 170 LEU A C 1
ATOM 1348 O O . LEU A 1 170 ? 11.573 -7.277 -15.125 1.00 88.62 170 LEU A O 1
ATOM 1352 N N . ASN A 1 171 ? 12.048 -7.763 -17.270 1.00 88.94 171 ASN A N 1
ATOM 1353 C CA . ASN A 1 171 ? 10.931 -8.684 -17.464 1.00 88.94 171 ASN A CA 1
ATOM 1354 C C . ASN A 1 171 ? 11.147 -10.017 -16.740 1.00 88.94 171 ASN A C 1
ATOM 1356 O O . ASN A 1 171 ? 10.230 -10.505 -16.086 1.00 88.94 171 ASN A O 1
ATOM 1360 N N . TYR A 1 172 ? 12.357 -10.578 -16.800 1.00 89.75 172 TYR A N 1
ATOM 1361 C CA . TYR A 1 172 ? 12.715 -11.816 -16.105 1.00 89.75 172 TYR A CA 1
ATOM 1362 C C . TYR A 1 172 ? 12.585 -11.676 -14.585 1.00 89.75 172 TYR A C 1
ATOM 1364 O O . TYR A 1 172 ? 12.131 -12.596 -13.911 1.00 89.75 172 TYR A O 1
ATOM 1372 N N . TRP A 1 173 ? 12.930 -10.505 -14.042 1.00 86.12 173 TRP A N 1
ATOM 1373 C CA . TRP A 1 173 ? 12.763 -10.214 -12.618 1.00 86.12 173 TRP A CA 1
ATOM 1374 C C . TRP A 1 173 ? 11.313 -9.927 -12.207 1.00 86.12 173 TRP A C 1
ATOM 1376 O O . TRP A 1 173 ? 11.022 -9.801 -11.020 1.00 86.12 173 TRP A O 1
ATOM 1386 N N . GLY A 1 174 ? 10.393 -9.812 -13.169 1.00 87.12 174 GLY A N 1
ATOM 1387 C CA . GLY A 1 174 ? 8.992 -9.525 -12.890 1.00 87.12 174 GLY A CA 1
ATOM 1388 C C . GLY A 1 174 ? 8.758 -8.102 -12.383 1.00 87.12 174 GLY A C 1
ATOM 1389 O O . GLY A 1 174 ? 7.837 -7.871 -11.605 1.00 87.12 174 GLY A O 1
ATOM 1390 N N . THR A 1 175 ? 9.548 -7.113 -12.810 1.00 88.44 175 THR A N 1
ATOM 1391 C CA . THR A 1 175 ? 9.286 -5.718 -12.424 1.00 88.44 175 THR A CA 1
ATOM 1392 C C . THR A 1 175 ? 7.885 -5.231 -12.830 1.00 88.44 175 THR A C 1
ATOM 1394 O O . THR A 1 175 ? 7.232 -4.635 -11.974 1.00 88.44 175 THR A O 1
ATOM 1397 N N . PRO A 1 176 ? 7.364 -5.488 -14.052 1.00 87.62 176 PRO A N 1
ATOM 1398 C CA . PRO A 1 176 ? 6.015 -5.041 -14.418 1.00 87.62 176 PRO A CA 1
ATOM 1399 C C . PRO A 1 176 ? 4.894 -5.537 -13.477 1.00 87.62 176 PRO A C 1
ATOM 1401 O O . PRO A 1 176 ? 4.101 -4.706 -13.021 1.00 87.62 176 PRO A O 1
ATOM 1404 N N . PRO A 1 177 ? 4.811 -6.837 -13.109 1.00 88.31 177 PRO A N 1
ATOM 1405 C CA . PRO A 1 177 ? 3.811 -7.283 -12.141 1.00 88.31 177 PRO A CA 1
ATOM 1406 C C . PRO A 1 177 ? 4.053 -6.721 -10.734 1.00 88.31 177 PRO A C 1
ATOM 1408 O O . PRO A 1 177 ? 3.083 -6.428 -10.039 1.00 88.31 177 PRO A O 1
ATOM 1411 N N . ILE A 1 178 ? 5.308 -6.490 -10.321 1.00 92.19 178 ILE A N 1
ATOM 1412 C CA . ILE A 1 178 ? 5.600 -5.831 -9.037 1.00 92.19 178 ILE A CA 1
A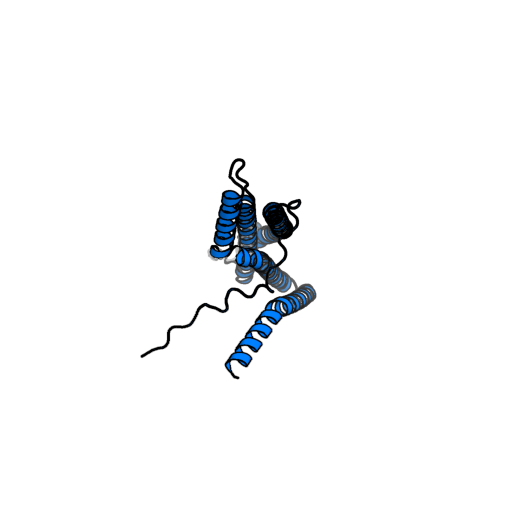TOM 1413 C C . ILE A 1 178 ? 5.043 -4.405 -9.030 1.00 92.19 178 ILE A C 1
ATOM 1415 O O . ILE A 1 178 ? 4.288 -4.076 -8.119 1.00 92.19 178 ILE A O 1
ATOM 1419 N N . VAL A 1 179 ? 5.334 -3.589 -10.051 1.00 90.38 179 VAL A N 1
ATOM 1420 C CA . VAL A 1 179 ? 4.805 -2.214 -10.178 1.00 90.38 179 VAL A CA 1
ATOM 1421 C C . VAL A 1 179 ? 3.276 -2.221 -10.138 1.00 90.38 179 VAL A C 1
ATOM 1423 O O . VAL A 1 179 ? 2.675 -1.446 -9.398 1.00 90.38 179 VAL A O 1
ATOM 1426 N N . SER A 1 180 ? 2.656 -3.169 -10.842 1.00 89.88 180 SER A N 1
ATOM 1427 C CA . SER A 1 180 ? 1.195 -3.323 -10.890 1.00 89.88 180 SER A CA 1
ATOM 1428 C C . SER A 1 180 ? 0.580 -3.770 -9.555 1.00 89.88 180 SER A C 1
ATOM 1430 O O . SER A 1 180 ? -0.593 -3.515 -9.299 1.00 89.88 180 SER A O 1
ATOM 1432 N N . SER A 1 181 ? 1.352 -4.427 -8.682 1.00 91.25 181 SER A N 1
ATOM 1433 C CA . SER A 1 181 ? 0.881 -4.897 -7.371 1.00 91.25 181 SER A CA 1
ATOM 1434 C C . SER A 1 181 ? 0.916 -3.825 -6.275 1.00 91.25 181 SER A C 1
ATOM 1436 O O . SER A 1 181 ? 0.164 -3.920 -5.305 1.00 91.25 181 SER A O 1
ATOM 1438 N N . ILE A 1 182 ? 1.749 -2.787 -6.424 1.00 94.44 182 ILE A N 1
ATOM 1439 C CA . ILE A 1 182 ? 1.919 -1.724 -5.419 1.00 94.44 182 ILE A CA 1
ATOM 1440 C C . ILE A 1 182 ? 0.583 -1.041 -5.066 1.00 94.44 182 ILE A C 1
ATOM 1442 O O . ILE A 1 182 ? 0.280 -0.963 -3.870 1.00 94.44 182 ILE A O 1
ATOM 1446 N N . PRO A 1 183 ? -0.254 -0.597 -6.034 1.00 92.56 183 PRO A N 1
ATOM 1447 C CA . PRO A 1 183 ? -1.555 -0.011 -5.715 1.00 92.56 183 PRO A CA 1
ATOM 1448 C C . PRO A 1 183 ? -2.447 -0.961 -4.911 1.00 92.56 183 PRO A C 1
ATOM 1450 O O . PRO A 1 183 ? -3.143 -0.529 -3.997 1.00 92.56 183 PRO A O 1
ATOM 1453 N N . ILE A 1 184 ? -2.406 -2.262 -5.215 1.00 92.19 184 ILE A N 1
ATOM 1454 C CA . ILE A 1 184 ? -3.233 -3.278 -4.554 1.00 92.19 184 ILE A CA 1
ATOM 1455 C C . ILE A 1 184 ? -2.810 -3.441 -3.093 1.00 92.19 184 ILE A C 1
ATOM 1457 O O . ILE A 1 184 ? -3.666 -3.479 -2.211 1.00 92.19 184 ILE A O 1
ATOM 1461 N N . ILE A 1 185 ? -1.503 -3.489 -2.817 1.00 94.81 185 ILE A N 1
ATOM 1462 C CA . ILE A 1 185 ? -0.967 -3.563 -1.448 1.00 94.81 185 ILE A CA 1
ATOM 1463 C C . ILE A 1 185 ? -1.380 -2.317 -0.653 1.00 94.81 185 ILE A C 1
ATOM 1465 O O . ILE A 1 185 ? -1.861 -2.425 0.477 1.00 94.81 185 ILE A O 1
ATOM 1469 N N . LEU A 1 186 ? -1.241 -1.138 -1.263 1.00 95.19 186 LEU A N 1
ATOM 1470 C CA . LEU A 1 186 ? -1.548 0.148 -0.641 1.00 95.19 186 LEU A CA 1
ATOM 1471 C C . LEU A 1 186 ? -3.048 0.323 -0.358 1.00 95.19 186 LEU A C 1
ATOM 1473 O O . LEU A 1 186 ? -3.432 0.796 0.709 1.00 95.19 186 LEU A O 1
ATOM 1477 N N . LEU A 1 187 ? -3.909 -0.108 -1.280 1.00 93.69 187 LEU A N 1
ATOM 1478 C CA . LEU A 1 187 ? -5.360 -0.085 -1.093 1.00 93.69 187 LEU A CA 1
ATOM 1479 C C . LEU A 1 187 ? -5.825 -1.153 -0.102 1.00 93.69 187 LEU A C 1
ATOM 1481 O O . LEU A 1 187 ? -6.705 -0.883 0.709 1.00 93.69 187 LEU A O 1
ATOM 1485 N N . SER A 1 188 ? -5.203 -2.334 -0.093 1.00 93.38 188 SER A N 1
ATOM 1486 C CA . SER A 1 188 ? -5.472 -3.355 0.930 1.00 93.38 188 SER A CA 1
ATOM 1487 C C . SER A 1 188 ? -5.171 -2.808 2.325 1.00 93.38 188 SER A C 1
ATOM 1489 O O . SER A 1 188 ? -5.999 -2.917 3.225 1.00 93.38 188 SER A O 1
ATOM 1491 N N . SER A 1 189 ? -4.028 -2.138 2.485 1.00 96.81 189 SER A N 1
ATOM 1492 C CA . SER A 1 189 ? -3.668 -1.421 3.709 1.00 96.81 189 SER A CA 1
ATOM 1493 C C . SER A 1 189 ? -4.735 -0.391 4.119 1.00 96.81 189 SER A C 1
ATOM 1495 O O . SER A 1 189 ? -5.186 -0.397 5.267 1.00 96.81 189 SER A O 1
ATOM 1497 N N . LEU A 1 190 ? -5.225 0.421 3.176 1.00 95.62 190 LEU A N 1
ATOM 1498 C CA . LEU A 1 190 ? -6.310 1.376 3.423 1.00 95.62 190 LEU A CA 1
ATOM 1499 C C . LEU A 1 190 ? -7.594 0.693 3.918 1.00 95.62 190 LEU A C 1
ATOM 1501 O O . LEU A 1 190 ? -8.203 1.164 4.878 1.00 95.62 190 LEU A O 1
ATOM 1505 N N . PHE A 1 191 ? -8.007 -0.418 3.304 1.00 94.62 191 PHE A N 1
ATOM 1506 C CA . PHE A 1 191 ? -9.200 -1.150 3.737 1.00 94.62 191 PHE A CA 1
ATOM 1507 C C . PHE A 1 191 ? -9.035 -1.768 5.127 1.00 94.62 191 PHE A C 1
ATOM 1509 O O . PHE A 1 191 ? -9.979 -1.719 5.915 1.00 94.62 191 PHE A O 1
ATOM 1516 N N . LEU A 1 192 ? -7.849 -2.285 5.467 1.00 95.06 192 LEU A N 1
ATOM 1517 C CA . LEU A 1 192 ? -7.555 -2.762 6.823 1.00 95.06 192 LEU A CA 1
ATOM 1518 C C . LEU A 1 192 ? -7.667 -1.627 7.851 1.00 95.06 192 LEU A C 1
ATOM 1520 O O . LEU A 1 192 ? -8.266 -1.814 8.911 1.00 95.06 192 LEU A O 1
ATOM 1524 N N . PHE A 1 193 ? -7.141 -0.443 7.526 1.00 96.56 193 PHE A N 1
ATOM 1525 C CA . PHE A 1 193 ? -7.266 0.732 8.385 1.00 96.56 193 PHE A CA 1
ATOM 1526 C C . PHE A 1 193 ? -8.727 1.151 8.579 1.00 96.56 193 PHE A C 1
ATOM 1528 O O . PHE A 1 193 ? -9.163 1.340 9.716 1.00 96.56 193 PHE A O 1
ATOM 1535 N N . LEU A 1 194 ? -9.497 1.248 7.489 1.00 94.94 194 LEU A N 1
ATOM 1536 C CA . LEU A 1 194 ? -10.914 1.614 7.540 1.00 94.94 194 LEU A CA 1
ATOM 1537 C C . LEU A 1 194 ? -11.751 0.584 8.305 1.00 94.94 194 LEU A C 1
ATOM 1539 O O . LEU A 1 194 ? -12.652 0.974 9.041 1.00 94.94 194 LEU A O 1
ATOM 1543 N N . ALA A 1 195 ? -11.439 -0.709 8.188 1.00 93.25 195 ALA A N 1
ATOM 1544 C CA . ALA A 1 195 ? -12.086 -1.757 8.973 1.00 93.25 195 ALA A CA 1
ATOM 1545 C C . ALA A 1 195 ? -11.804 -1.595 10.475 1.00 93.25 195 ALA A C 1
ATOM 1547 O O . ALA A 1 195 ? -12.733 -1.637 11.282 1.00 93.25 195 ALA A O 1
ATOM 1548 N N . GLY A 1 196 ? -10.546 -1.336 10.849 1.00 93.19 196 GLY A N 1
ATOM 1549 C CA . GLY A 1 196 ? -10.182 -1.029 12.234 1.00 93.19 196 GLY A CA 1
ATOM 1550 C C . GLY A 1 196 ? -10.866 0.242 12.750 1.00 93.19 196 GLY A C 1
ATOM 1551 O O . GLY A 1 196 ? -11.373 0.252 13.867 1.00 93.19 196 GLY A O 1
ATOM 1552 N N . LEU A 1 197 ? -10.964 1.285 11.917 1.00 93.12 197 LEU A N 1
ATOM 1553 C CA . LEU A 1 197 ? -11.645 2.538 12.257 1.00 93.12 197 LEU A CA 1
ATOM 1554 C C . LEU A 1 197 ? -13.151 2.343 12.452 1.00 93.12 197 LEU A C 1
ATOM 1556 O O . LEU A 1 197 ? -13.717 2.848 13.417 1.00 93.12 197 LEU A O 1
ATOM 1560 N N . ALA A 1 198 ? -13.798 1.585 11.568 1.00 92.44 198 ALA A N 1
ATOM 1561 C CA . ALA A 1 198 ? -15.206 1.240 11.697 1.00 92.44 198 ALA A CA 1
ATOM 1562 C C . ALA A 1 198 ? -15.481 0.473 12.994 1.00 92.44 198 ALA A C 1
ATOM 1564 O O . ALA A 1 198 ? -16.435 0.793 13.700 1.00 92.44 198 ALA A O 1
ATOM 1565 N N . TYR A 1 199 ? -14.626 -0.495 13.326 1.00 91.50 199 TYR A N 1
ATOM 1566 C CA . TYR A 1 199 ? -14.751 -1.271 14.554 1.00 91.50 199 TYR A CA 1
ATOM 1567 C C . TYR A 1 199 ? -14.512 -0.411 15.807 1.00 91.50 199 TYR A C 1
ATOM 1569 O O . TYR A 1 199 ? -15.294 -0.485 16.750 1.00 91.50 199 TYR A O 1
ATOM 1577 N N . TYR A 1 200 ? -13.508 0.472 15.788 1.00 90.94 200 TYR A N 1
ATOM 1578 C CA . TYR A 1 200 ? -13.238 1.420 16.875 1.00 90.94 200 TYR A CA 1
ATOM 1579 C C . TYR A 1 200 ? -14.421 2.368 17.135 1.00 90.94 200 TYR A C 1
ATOM 1581 O O . TYR A 1 200 ? -14.866 2.526 18.270 1.00 90.94 200 TYR A O 1
ATOM 1589 N N . ILE A 1 201 ? -14.986 2.970 16.082 1.00 91.19 201 ILE A N 1
ATOM 1590 C CA . ILE A 1 201 ? -16.143 3.865 16.234 1.00 91.19 201 ILE A CA 1
ATOM 1591 C C . ILE A 1 201 ? -17.381 3.080 16.664 1.00 91.19 201 ILE A C 1
ATOM 1593 O O . ILE A 1 201 ? -18.177 3.598 17.440 1.00 91.19 201 ILE A O 1
ATOM 1597 N N . TYR A 1 202 ? -17.552 1.842 16.195 1.00 91.88 202 TYR A N 1
ATOM 1598 C CA . TYR A 1 202 ? -18.676 1.000 16.596 1.00 91.88 202 TYR A CA 1
ATOM 1599 C C . TYR A 1 202 ? -18.658 0.691 18.097 1.00 91.88 202 TYR A C 1
ATOM 1601 O O . TYR A 1 202 ? -19.707 0.786 18.733 1.00 91.88 202 TYR A O 1
ATOM 1609 N N . ASP A 1 203 ? -17.480 0.391 18.656 1.00 87.88 203 ASP A N 1
ATOM 1610 C CA . ASP A 1 203 ? -17.292 0.153 20.095 1.00 87.88 203 ASP A CA 1
ATOM 1611 C C . ASP A 1 203 ? -17.638 1.401 20.929 1.00 87.88 203 ASP A C 1
ATOM 1613 O O . ASP A 1 203 ? -18.232 1.303 22.000 1.00 87.88 203 ASP A O 1
ATOM 1617 N N . SER A 1 204 ? -17.356 2.595 20.396 1.00 86.81 204 SER A N 1
ATOM 1618 C CA . SER A 1 204 ? -17.705 3.867 21.040 1.00 86.81 204 SER A CA 1
ATOM 1619 C C . SER A 1 204 ? -19.190 4.240 20.889 1.00 86.81 204 SER A C 1
ATOM 1621 O O . SER A 1 204 ? -19.859 4.598 21.860 1.00 86.81 204 SER A O 1
ATOM 1623 N N . SER A 1 205 ? -19.728 4.192 19.667 1.00 90.56 205 SER A N 1
ATOM 1624 C CA . SER A 1 205 ? -21.128 4.482 19.357 1.00 90.56 205 SER A CA 1
ATOM 1625 C C . SER A 1 205 ? -21.538 3.913 17.998 1.00 90.56 205 SER A C 1
ATOM 1627 O O . SER A 1 205 ? -21.166 4.425 16.937 1.00 90.56 205 SER A O 1
ATOM 1629 N N . ALA A 1 206 ? -22.425 2.917 18.020 1.00 90.50 206 ALA A N 1
ATOM 1630 C CA . ALA A 1 206 ? -22.949 2.290 16.808 1.00 90.50 206 ALA A CA 1
ATOM 1631 C C . ALA A 1 206 ? -23.599 3.292 15.833 1.00 90.50 206 ALA A C 1
ATOM 1633 O O . ALA A 1 206 ? -23.442 3.156 14.622 1.00 90.50 206 ALA A O 1
ATOM 1634 N N . ILE A 1 207 ? -24.283 4.329 16.335 1.00 92.25 207 ILE A N 1
ATOM 1635 C CA . ILE A 1 207 ? -24.969 5.327 15.492 1.00 92.25 207 ILE A CA 1
ATOM 1636 C C . ILE A 1 207 ? -23.961 6.112 14.643 1.00 92.25 207 ILE A C 1
ATOM 1638 O O . ILE A 1 207 ? -24.219 6.389 13.473 1.00 92.25 207 ILE A O 1
ATOM 1642 N N . VAL A 1 208 ? -22.797 6.433 15.213 1.00 91.19 208 VAL A N 1
ATOM 1643 C CA . VAL A 1 208 ? -21.739 7.186 14.523 1.00 91.19 208 VAL A CA 1
ATOM 1644 C C . VAL A 1 208 ? -20.991 6.299 13.519 1.00 91.19 208 VAL A C 1
ATOM 1646 O O . VAL A 1 208 ? -20.523 6.791 12.494 1.00 91.19 208 VAL A O 1
ATOM 1649 N N . ALA A 1 209 ? -20.924 4.987 13.761 1.00 91.75 209 ALA A N 1
ATOM 1650 C CA . ALA A 1 209 ? -20.214 4.041 12.900 1.00 91.75 209 ALA A CA 1
ATOM 1651 C C . ALA A 1 209 ? -20.946 3.718 11.584 1.00 91.75 209 ALA A C 1
ATOM 1653 O O . ALA A 1 209 ? -20.295 3.486 10.565 1.00 91.75 209 ALA A O 1
ATOM 1654 N N . ILE A 1 210 ? -22.287 3.718 11.581 1.00 92.31 210 ILE A N 1
ATOM 1655 C CA . ILE A 1 210 ? -23.119 3.356 10.415 1.00 92.31 210 ILE A CA 1
ATOM 1656 C C . ILE A 1 210 ? -22.705 4.078 9.118 1.00 92.31 210 ILE A C 1
ATOM 1658 O O . ILE A 1 210 ? -22.449 3.383 8.131 1.00 92.31 210 ILE A O 1
ATOM 1662 N N . PRO A 1 211 ? -22.616 5.424 9.058 1.00 92.69 211 PRO A N 1
ATOM 1663 C CA . PRO A 1 211 ? -22.272 6.109 7.811 1.00 92.69 211 PRO A CA 1
ATOM 1664 C C . PRO A 1 211 ? -20.881 5.725 7.294 1.00 92.69 211 PRO A C 1
ATOM 1666 O O . PRO A 1 211 ? -20.709 5.561 6.085 1.00 92.69 211 PRO A O 1
ATOM 1669 N N . LEU A 1 212 ? -19.908 5.530 8.191 1.00 91.31 212 LEU A N 1
ATOM 1670 C CA . LEU A 1 212 ? -18.560 5.105 7.819 1.00 91.31 212 LEU A CA 1
ATOM 1671 C C . LEU A 1 212 ? -18.572 3.688 7.232 1.00 91.31 212 LEU A C 1
ATOM 1673 O O . LEU A 1 212 ? -18.032 3.478 6.151 1.00 91.31 212 LEU A O 1
ATOM 1677 N N . ILE A 1 213 ? -19.239 2.738 7.895 1.00 93.00 213 ILE A N 1
ATOM 1678 C CA . ILE A 1 213 ? -19.345 1.343 7.436 1.00 93.00 213 ILE A CA 1
ATOM 1679 C C . ILE A 1 213 ? -20.005 1.269 6.056 1.00 93.00 213 ILE A C 1
ATOM 1681 O O . ILE A 1 213 ? -19.505 0.574 5.170 1.00 93.00 213 ILE A O 1
ATOM 1685 N N . VAL A 1 214 ? -21.107 1.999 5.855 1.00 94.31 214 VAL A N 1
ATOM 1686 C CA . VAL A 1 214 ? -21.824 2.026 4.571 1.00 94.31 214 VAL A CA 1
ATOM 1687 C C . VAL A 1 214 ? -20.928 2.584 3.467 1.00 94.31 214 VAL A C 1
ATOM 1689 O O . VAL A 1 214 ? -20.806 1.968 2.408 1.00 94.31 214 VAL A O 1
ATOM 1692 N N . LEU A 1 215 ? -20.262 3.714 3.714 1.00 92.75 215 LEU A N 1
ATOM 1693 C CA . LEU A 1 215 ? -19.381 4.339 2.731 1.00 92.75 215 LEU A CA 1
ATOM 1694 C C . LEU A 1 215 ? -18.189 3.437 2.380 1.00 92.75 215 LEU A C 1
ATOM 1696 O O . LEU A 1 215 ? -17.916 3.208 1.202 1.00 92.75 215 LEU A O 1
ATOM 1700 N N . THR A 1 216 ? -17.508 2.886 3.387 1.00 91.50 216 THR A N 1
ATOM 1701 C CA . THR A 1 216 ? -16.391 1.955 3.186 1.00 91.50 216 THR A CA 1
ATOM 1702 C C . THR A 1 216 ? -16.839 0.706 2.431 1.00 91.50 216 THR A C 1
ATOM 1704 O O . THR A 1 216 ? -16.138 0.273 1.518 1.00 91.50 216 THR A O 1
ATOM 1707 N N . GLY A 1 217 ? -18.015 0.159 2.750 1.00 92.19 217 GLY A N 1
ATOM 1708 C CA . GLY A 1 217 ? -18.585 -0.997 2.060 1.00 92.19 217 GLY A CA 1
ATOM 1709 C C . GLY A 1 217 ? -18.845 -0.730 0.577 1.00 92.19 217 GLY A C 1
ATOM 1710 O O . GLY A 1 217 ? -18.443 -1.528 -0.266 1.00 92.19 217 GLY A O 1
ATOM 1711 N N . ILE A 1 218 ? -19.441 0.418 0.238 1.00 93.44 218 ILE A N 1
ATOM 1712 C CA . ILE A 1 218 ? -19.679 0.812 -1.160 1.00 93.44 218 ILE A CA 1
ATOM 1713 C C . ILE A 1 218 ? -18.355 0.924 -1.925 1.00 93.44 218 ILE A C 1
ATOM 1715 O O . ILE A 1 218 ? -18.222 0.369 -3.016 1.00 93.44 218 ILE A O 1
ATOM 1719 N N . ILE A 1 219 ? -17.358 1.598 -1.345 1.00 91.69 219 ILE A N 1
ATOM 1720 C CA . ILE A 1 219 ? -16.039 1.768 -1.972 1.00 91.69 219 ILE A CA 1
ATOM 1721 C C . ILE A 1 219 ? -15.347 0.411 -2.162 1.00 91.69 219 ILE A C 1
ATOM 1723 O O . ILE A 1 219 ? -14.791 0.157 -3.230 1.00 91.69 219 ILE A O 1
ATOM 1727 N N . ALA A 1 220 ? -15.418 -0.480 -1.169 1.00 89.31 220 ALA A N 1
ATOM 1728 C CA . ALA A 1 220 ? -14.846 -1.822 -1.248 1.00 89.31 220 ALA A CA 1
ATOM 1729 C C . ALA A 1 220 ? -15.495 -2.665 -2.353 1.00 89.31 220 ALA A C 1
ATOM 1731 O O . ALA A 1 220 ? -14.791 -3.346 -3.098 1.00 89.31 220 ALA A O 1
ATOM 1732 N N . VAL A 1 221 ? -16.821 -2.585 -2.504 1.00 90.75 221 VAL A N 1
ATOM 1733 C CA . VAL A 1 221 ? -17.551 -3.286 -3.570 1.00 90.75 221 VAL A CA 1
ATOM 1734 C C . VAL A 1 221 ? -17.147 -2.762 -4.944 1.00 90.75 221 VAL A C 1
ATOM 1736 O O . VAL A 1 221 ? -16.861 -3.562 -5.832 1.00 90.75 221 VAL A O 1
ATOM 1739 N N . ILE A 1 222 ? -17.077 -1.440 -5.124 1.00 89.88 222 ILE A N 1
ATOM 1740 C CA . ILE A 1 222 ? -16.658 -0.837 -6.397 1.00 89.88 222 ILE A CA 1
ATOM 1741 C C . ILE A 1 222 ? -15.226 -1.257 -6.736 1.00 89.88 222 ILE A C 1
ATOM 1743 O O . ILE A 1 222 ? -14.973 -1.702 -7.852 1.00 89.88 222 ILE A O 1
ATOM 1747 N N . PHE A 1 223 ? -14.306 -1.173 -5.773 1.00 87.00 223 PHE A N 1
ATOM 1748 C CA . PHE A 1 223 ? -12.912 -1.567 -5.963 1.00 87.00 223 PHE A CA 1
ATOM 1749 C C . PHE A 1 223 ? -12.758 -3.060 -6.289 1.00 87.00 223 PHE A C 1
ATOM 1751 O O . PHE A 1 223 ? -12.017 -3.432 -7.201 1.00 87.00 223 PHE A O 1
ATOM 1758 N N . GLY A 1 224 ? -13.478 -3.924 -5.570 1.00 85.69 224 GLY A N 1
ATOM 1759 C CA . GLY A 1 224 ? -13.491 -5.360 -5.833 1.00 85.69 224 GLY A CA 1
ATOM 1760 C C . GLY A 1 224 ? -14.043 -5.669 -7.222 1.00 85.69 224 GLY A C 1
ATOM 1761 O O . GLY A 1 224 ? -13.448 -6.453 -7.958 1.00 85.69 224 GLY A O 1
ATOM 1762 N N . ALA A 1 225 ? -15.127 -5.000 -7.620 1.00 87.44 225 ALA A N 1
ATOM 1763 C CA . ALA A 1 225 ? -15.707 -5.153 -8.945 1.00 87.44 225 ALA A CA 1
ATOM 1764 C C . ALA A 1 225 ? -14.720 -4.732 -10.041 1.00 87.44 225 ALA A C 1
ATOM 1766 O O . ALA A 1 225 ? -14.484 -5.517 -10.952 1.00 87.44 225 ALA A O 1
ATOM 1767 N N . THR A 1 226 ? -14.097 -3.553 -9.951 1.00 86.00 226 THR A N 1
ATOM 1768 C CA . THR A 1 226 ? -13.169 -3.070 -10.990 1.00 86.00 226 THR A CA 1
ATOM 1769 C C . THR A 1 226 ? -11.890 -3.900 -11.086 1.00 86.00 226 THR A C 1
ATOM 1771 O O . THR A 1 226 ? -11.370 -4.078 -12.185 1.00 86.00 226 THR A O 1
ATOM 1774 N N . THR A 1 227 ? -11.403 -4.442 -9.969 1.00 83.62 227 THR A N 1
ATOM 1775 C CA . THR A 1 227 ? -10.163 -5.234 -9.934 1.00 83.62 227 THR A CA 1
ATOM 1776 C C . THR A 1 227 ? -10.384 -6.680 -10.383 1.00 83.62 227 THR A C 1
ATOM 1778 O O . THR A 1 227 ? -9.538 -7.249 -11.070 1.00 83.62 227 THR A O 1
ATOM 1781 N N . LEU A 1 228 ? -11.520 -7.290 -10.020 1.00 80.69 228 LEU A N 1
ATOM 1782 C CA . LEU A 1 228 ? -11.788 -8.707 -10.288 1.00 80.69 228 LEU A CA 1
ATOM 1783 C C . LEU A 1 228 ? -12.507 -8.953 -11.622 1.00 80.69 228 LEU A C 1
ATOM 1785 O O . LEU A 1 228 ? -12.285 -10.008 -12.216 1.00 80.69 228 LEU A O 1
ATOM 1789 N N . LEU A 1 229 ? -13.331 -8.016 -12.122 1.00 81.31 229 LEU A N 1
ATOM 1790 C CA . LEU A 1 229 ? -14.070 -8.200 -13.386 1.00 81.31 229 LEU A CA 1
ATOM 1791 C C . LEU A 1 229 ? -13.166 -8.625 -14.551 1.00 81.31 229 LEU A C 1
ATOM 1793 O O . LEU A 1 229 ? -13.498 -9.618 -15.198 1.00 81.31 229 LEU A O 1
ATOM 1797 N N . PRO A 1 230 ? -12.045 -7.929 -14.833 1.00 78.81 230 PRO A N 1
ATOM 1798 C CA . PRO A 1 230 ? -11.210 -8.259 -15.983 1.00 78.81 230 PRO A CA 1
ATOM 1799 C C . PRO A 1 230 ? -10.653 -9.682 -15.891 1.00 78.81 230 PRO A C 1
ATOM 1801 O O . PRO A 1 230 ? -10.726 -10.429 -16.861 1.00 78.81 230 PRO A O 1
ATOM 1804 N N . GLY A 1 231 ? -10.185 -10.093 -14.707 1.00 77.00 231 GLY A N 1
ATOM 1805 C CA . GLY A 1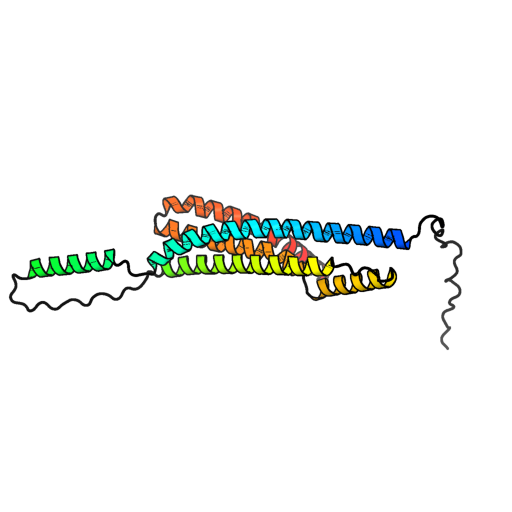 231 ? -9.648 -11.437 -14.484 1.00 77.00 231 GLY A CA 1
ATOM 1806 C C . GLY A 1 231 ? -10.707 -12.538 -14.575 1.00 77.00 231 GLY A C 1
ATOM 1807 O O . GLY A 1 231 ? -10.437 -13.603 -15.123 1.00 77.00 231 GLY A O 1
ATOM 1808 N N . ILE A 1 232 ? -11.927 -12.285 -14.089 1.00 79.44 232 ILE A N 1
ATOM 1809 C CA . ILE A 1 232 ? -13.042 -13.240 -14.192 1.00 79.44 232 ILE A CA 1
ATOM 1810 C C . ILE A 1 232 ? -13.472 -13.411 -15.653 1.00 79.44 232 ILE A C 1
ATOM 1812 O O . ILE A 1 232 ? -13.720 -14.536 -16.088 1.00 79.44 232 ILE A O 1
ATOM 1816 N N . ILE A 1 233 ? -13.534 -12.315 -16.417 1.00 83.25 233 ILE A N 1
ATOM 1817 C CA . ILE A 1 233 ? -13.877 -12.345 -17.843 1.00 83.25 233 ILE A CA 1
ATOM 1818 C C . ILE A 1 233 ? -12.829 -13.154 -18.611 1.00 83.25 233 ILE A C 1
ATOM 1820 O O . ILE A 1 233 ? -13.192 -14.071 -19.348 1.00 83.25 233 ILE A O 1
ATOM 1824 N N . ASP A 1 234 ? -11.545 -12.890 -18.386 1.00 81.88 234 ASP A N 1
ATOM 1825 C CA . ASP A 1 234 ? -10.461 -13.585 -19.085 1.00 81.88 234 ASP A CA 1
ATOM 1826 C C . ASP A 1 234 ? -10.435 -15.089 -18.757 1.00 81.88 234 ASP A C 1
ATOM 1828 O O . ASP A 1 234 ? -10.335 -15.940 -19.642 1.00 81.88 234 ASP A O 1
ATOM 1832 N N . LEU A 1 235 ? -10.656 -15.443 -17.488 1.00 79.94 235 LEU A N 1
ATOM 1833 C CA . LEU A 1 235 ? -10.745 -16.834 -17.044 1.00 79.94 235 LEU A CA 1
ATOM 1834 C C . LEU A 1 235 ? -11.982 -17.547 -17.619 1.00 79.94 235 LEU A C 1
ATOM 1836 O O . LEU A 1 235 ? -11.899 -18.711 -18.013 1.00 79.94 235 LEU A O 1
ATOM 1840 N N . SER A 1 236 ? -13.116 -16.851 -17.741 1.00 83.69 236 SER A N 1
ATOM 1841 C CA . SER A 1 236 ? -14.319 -17.390 -18.391 1.00 83.69 236 SER A CA 1
ATOM 1842 C C . SER A 1 236 ? -14.119 -17.634 -19.896 1.00 83.69 236 SER A C 1
ATOM 1844 O O . SER A 1 236 ? -14.587 -18.642 -20.437 1.00 83.69 236 SER A O 1
ATOM 1846 N N . ASN A 1 237 ? -13.349 -16.770 -20.564 1.00 84.56 237 ASN A N 1
ATOM 1847 C CA . ASN A 1 237 ? -12.981 -16.920 -21.970 1.00 84.56 237 ASN A CA 1
ATOM 1848 C C . ASN A 1 237 ? -12.012 -18.098 -22.175 1.00 84.56 237 ASN A C 1
ATOM 1850 O O . ASN A 1 237 ? -12.164 -18.874 -23.116 1.00 84.56 237 ASN A O 1
ATOM 1854 N N . LEU A 1 238 ? -11.061 -18.307 -21.261 1.00 85.56 238 LEU A N 1
ATOM 1855 C CA . LEU A 1 238 ? -10.153 -19.461 -21.301 1.00 85.56 238 LEU A CA 1
ATOM 1856 C C . LEU A 1 238 ? -10.880 -20.795 -21.061 1.00 85.56 238 LEU A C 1
ATOM 1858 O O . LEU A 1 238 ? -10.628 -21.780 -21.758 1.00 85.56 238 LEU A O 1
ATOM 1862 N N . ILE A 1 239 ? -11.817 -20.840 -20.110 1.00 85.62 239 ILE A N 1
ATOM 1863 C CA . ILE A 1 239 ? -12.616 -22.047 -19.840 1.00 85.62 239 ILE A CA 1
ATOM 1864 C C . ILE A 1 239 ? -13.548 -22.371 -21.017 1.00 85.62 239 ILE A C 1
ATOM 1866 O O . ILE A 1 239 ? -13.739 -23.538 -21.348 1.00 85.62 239 ILE A O 1
ATOM 1870 N N . SER A 1 240 ? -14.123 -21.360 -21.673 1.00 84.31 240 SER A N 1
ATOM 1871 C CA . SER A 1 240 ? -14.956 -21.585 -22.862 1.00 84.31 240 SER A CA 1
ATOM 1872 C C . SER A 1 240 ? -14.137 -22.006 -24.087 1.00 84.31 240 SER A C 1
ATOM 1874 O O . SER A 1 240 ? -14.590 -22.864 -24.839 1.00 84.31 240 SER A O 1
ATOM 1876 N N . SER A 1 241 ? -12.916 -21.487 -24.244 1.00 83.38 241 SER A N 1
ATOM 1877 C CA . SER A 1 241 ? -11.977 -21.879 -25.305 1.00 83.38 241 SER A CA 1
ATOM 1878 C C . SER A 1 241 ? -11.479 -23.323 -25.168 1.00 83.38 241 SER A C 1
ATOM 1880 O O . SER A 1 241 ? -11.353 -24.023 -26.162 1.00 83.38 241 SER A O 1
ATOM 1882 N N . THR A 1 242 ? -11.257 -23.815 -23.944 1.00 82.94 242 THR A N 1
ATOM 1883 C CA . THR A 1 242 ? -10.820 -25.210 -23.711 1.00 82.94 242 THR A CA 1
ATOM 1884 C C . THR A 1 242 ? -11.938 -26.249 -23.845 1.00 82.94 242 THR A C 1
ATOM 1886 O O . THR A 1 242 ? -11.662 -27.448 -23.855 1.00 82.94 242 THR A O 1
ATOM 1889 N N . ARG A 1 243 ? -13.201 -25.811 -23.922 1.00 71.38 243 ARG A N 1
ATOM 1890 C CA . ARG A 1 243 ? -14.386 -26.677 -24.016 1.00 71.38 243 ARG A CA 1
ATOM 1891 C C . ARG A 1 243 ? -14.890 -26.882 -25.457 1.00 71.38 243 ARG A C 1
ATOM 1893 O O . ARG A 1 243 ? -15.696 -27.790 -25.662 1.00 71.38 243 ARG A O 1
ATOM 1900 N N . ASN A 1 244 ? -14.437 -26.073 -26.415 1.00 58.25 244 ASN A N 1
ATOM 1901 C CA . ASN A 1 244 ? -14.723 -26.212 -27.851 1.00 58.25 244 ASN A CA 1
ATOM 1902 C C . ASN A 1 244 ? -13.563 -26.896 -28.579 1.00 58.25 244 ASN A C 1
ATOM 1904 O O . ASN A 1 244 ? -13.854 -27.586 -29.580 1.00 58.25 244 ASN A O 1
#

pLDDT: mean 83.08, std 13.62, range [38.97, 97.81]

Organism: Coprinellus micaceus (NCBI:txid71717)